Protein 4Q7E (pdb70)

CATH classification: 3.40.50.2300

Foldseek 3Di:
DQFEEEEEAQPVVVQVVLQCVSVVPRHHYDYHNALVSSVVVDDPPPGQEYEYEADGPHHGPVVSLLVCCVRPVPRAYEYEYQPQDPVVVVSCVVSPHLYYHHPPDDPVVVVVSVVVSSVVSDDDD/DAEEEEEAQPVVVQVVVCVVVVVVVYHYDYHNALVRSVVPDDPPPHQEYEYELDGPVHGCVVSLVVVCVRPVPREYEYEYQVQDDVVVVVCVVSPHLYYHYPPDDVVVVVVSVVVSSPDDDDDD

Sequence (249 aa):
MKPRRILLVEDDEGLGETLKERRLEQDKYRRVEEWAKTTISEAENLYRRPNAFDLVVLDLRRLPDGNGFDLAEMIVKKEKDLPFLFLTAQQAGAQQERLRGFELGAAEFIPKPFHLKEFLIRLLERVISSLTRRPHYKPRILLVEDDEGLGE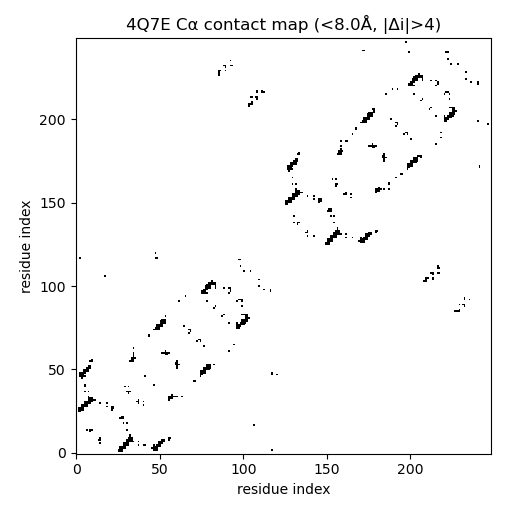TLKERRLEEQDKYRVEWAKKTIISEAENLYRPNNAFDLVVLDLRLPDGNGFDLAEEMMIVKKEKKDLPFLFLTAQAGAQERLRRGFEELGAAEFIPKPFHLKKEFLIRLERVISLTRPHY

B-factor: mean 21.17, std 9.52, range [6.18, 158.08]

Structure (mmCIF, N/CA/C/O backbone):
data_4Q7E
#
_entry.id   4Q7E
#
_cell.length_a   57.446
_cell.length_b   62.963
_cell.length_c   66.977
_cell.angle_alpha   90.000
_cell.angle_beta   90.000
_cell.angle_gamma   90.000
#
_symmetry.space_group_name_H-M   'P 21 21 21'
#
loop_
_entity.id
_entity.type
_entity.pdbx_description
1 polymer 'Response regulator of a two component regulatory system'
2 non-polymer GLYCEROL
3 non-polymer 'SULFATE ION'
4 water water
#
loop_
_atom_site.group_PDB
_atom_site.id
_atom_site.type_symbol
_atom_site.label_atom_id
_atom_site.label_alt_id
_atom_site.label_comp_id
_atom_site.label_asym_id
_atom_site.label_entity_id
_atom_site.label_seq_id
_atom_site.pdbx_PDB_ins_code
_atom_site.Cartn_x
_atom_site.Cartn_y
_atom_site.Cartn_z
_atom_site.occupancy
_atom_site.B_iso_or_equiv
_atom_site.auth_seq_id
_atom_site.auth_comp_id
_atom_site.auth_asym_id
_atom_site.auth_atom_id
_atom_site.pdbx_PDB_model_num
ATOM 1 N N . MET A 1 5 ? 11.577 -3.465 26.034 1.00 40.75 1 MET A N 1
ATOM 2 C CA . MET A 1 5 ? 10.452 -3.023 26.856 1.00 41.32 1 MET A CA 1
ATOM 3 C C . MET A 1 5 ? 9.707 -1.906 26.136 1.00 40.17 1 MET A C 1
ATOM 4 O O . MET A 1 5 ? 8.546 -2.079 25.739 1.00 41.83 1 MET A O 1
ATOM 6 N N . LYS A 1 6 ? 10.366 -0.758 25.967 1.00 36.77 2 LYS A N 1
ATOM 7 C CA . LYS A 1 6 ? 9.826 0.289 25.112 1.00 33.61 2 LYS A CA 1
ATOM 8 C C . LYS A 1 6 ? 9.966 -0.192 23.671 1.00 31.58 2 LYS A C 1
ATOM 9 O O . LYS A 1 6 ? 11.055 -0.630 23.261 1.00 31.75 2 LYS A O 1
ATOM 15 N N . PRO A 1 7 ? 8.868 -0.135 22.900 1.00 29.37 3 PRO A N 1
ATOM 16 C CA . PRO A 1 7 ? 8.891 -0.555 21.496 1.00 27.38 3 PRO A CA 1
ATOM 17 C C . PRO A 1 7 ? 9.923 0.269 20.754 1.00 25.13 3 PRO A C 1
ATOM 18 O O . PRO A 1 7 ? 10.065 1.457 21.051 1.00 25.14 3 PRO A O 1
ATOM 22 N N A ARG A 1 8 ? 10.653 -0.367 19.842 0.41 24.70 4 ARG A N 1
ATOM 23 N N B ARG A 1 8 ? 10.663 -0.363 19.839 0.59 24.30 4 ARG A N 1
ATOM 24 C CA A ARG A 1 8 ? 11.658 0.317 19.055 0.41 23.81 4 ARG A CA 1
ATOM 25 C CA B ARG A 1 8 ? 11.687 0.307 19.052 0.59 22.82 4 ARG A CA 1
ATOM 26 C C A ARG A 1 8 ? 11.102 0.556 17.669 0.41 21.38 4 ARG A C 1
ATOM 27 C C B ARG A 1 8 ? 11.118 0.551 17.669 0.59 20.71 4 ARG A C 1
ATOM 28 O O A ARG A 1 8 ? 10.608 -0.363 17.011 0.41 22.18 4 ARG A O 1
ATOM 29 O O B ARG A 1 8 ? 10.629 -0.370 17.010 0.59 21.72 4 ARG A O 1
ATOM 44 N N . ILE A 1 9 ? 11.185 1.805 17.235 1.00 18.87 5 ILE A N 1
ATOM 45 C CA . ILE A 1 9 ? 10.620 2.212 15.965 1.00 17.59 5 ILE A CA 1
ATOM 46 C C . ILE A 1 9 ? 11.749 2.622 15.066 1.00 17.49 5 ILE A C 1
ATOM 47 O O . ILE A 1 9 ? 12.661 3.366 15.487 1.00 19.48 5 ILE A O 1
ATOM 52 N N . LEU A 1 10 ? 11.704 2.131 13.836 1.00 15.60 6 LEU A N 1
ATOM 53 C CA . LEU A 1 10 ? 12.572 2.628 12.780 1.00 15.55 6 LEU A CA 1
ATOM 54 C C . LEU A 1 10 ? 11.775 3.654 11.999 1.00 14.67 6 LEU A C 1
ATOM 55 O O . LEU A 1 10 ? 10.763 3.343 11.383 1.00 15.12 6 LEU A O 1
ATOM 60 N N . LEU A 1 11 ? 12.264 4.885 12.027 1.00 14.01 7 LEU A N 1
ATOM 61 C CA . LEU A 1 11 ? 11.628 6.020 11.365 1.00 13.70 7 LEU A CA 1
ATOM 62 C C . LEU A 1 11 ? 12.464 6.361 10.159 1.00 13.14 7 LEU A C 1
ATOM 63 O O . LEU A 1 11 ? 13.666 6.530 10.264 1.00 14.83 7 LEU A O 1
ATOM 68 N N . VAL A 1 12 ? 11.867 6.418 8.990 1.00 13.13 8 VAL A N 1
ATOM 69 C CA . VAL A 1 12 ? 12.567 6.732 7.752 1.00 13.40 8 VAL A CA 1
ATOM 70 C C . VAL A 1 12 ? 11.943 7.981 7.157 1.00 13.51 8 VAL A C 1
ATOM 71 O O . VAL A 1 12 ? 10.818 7.936 6.616 1.00 14.84 8 VAL A O 1
ATOM 75 N N . GLU A 1 13 ? 12.664 9.100 7.255 1.00 13.52 9 GLU A N 1
ATOM 76 C CA . GLU A 1 13 ? 12.116 10.422 7.005 1.00 13.71 9 GLU A CA 1
ATOM 77 C C . GLU A 1 13 ? 13.275 11.384 6.743 1.00 15.00 9 GLU A C 1
ATOM 78 O O . GLU A 1 13 ? 14.147 11.561 7.590 1.00 16.13 9 GLU A O 1
ATOM 84 N N . ASP A 1 14 ? 13.288 12.031 5.591 1.00 14.95 10 ASP A N 1
ATOM 85 C CA . ASP A 1 14 ? 14.401 12.946 5.281 1.00 16.51 10 ASP A CA 1
ATOM 86 C C . ASP A 1 14 ? 14.168 14.397 5.692 1.00 15.19 10 ASP A C 1
ATOM 87 O O . ASP A 1 14 ? 15.094 15.209 5.713 1.00 17.92 10 ASP A O 1
ATOM 92 N N . ASP A 1 15 ? 12.933 14.745 6.025 1.00 14.75 11 ASP A N 1
ATOM 93 C CA . ASP A 1 15 ? 12.661 16.096 6.502 1.00 16.22 11 ASP A CA 1
ATOM 94 C C . ASP A 1 15 ? 13.157 16.160 7.928 1.00 16.85 11 ASP A C 1
ATOM 95 O O . ASP A 1 15 ? 12.571 15.562 8.825 1.00 17.05 11 ASP A O 1
ATOM 100 N N . GLU A 1 16 ? 14.252 16.873 8.150 1.00 17.28 12 GLU A N 1
ATOM 101 C CA . GLU A 1 16 ? 14.848 16.806 9.461 1.00 19.32 12 GLU A CA 1
ATOM 102 C C . GLU A 1 16 ? 14.116 17.616 10.486 1.00 18.87 12 GLU A C 1
ATOM 103 O O . GLU A 1 16 ? 14.189 17.292 11.656 1.00 20.15 12 GLU A O 1
ATOM 109 N N . GLY A 1 17 ? 13.397 18.655 10.057 1.00 17.90 13 GLY A N 1
ATOM 110 C CA . GLY A 1 17 ? 12.555 19.390 10.983 1.00 19.03 13 GLY A CA 1
ATOM 111 C C . GLY A 1 17 ? 11.454 18.485 11.544 1.00 18.79 13 GLY A C 1
ATOM 112 O O . GLY A 1 17 ? 11.229 18.396 12.750 1.00 20.17 13 GLY A O 1
ATOM 113 N N . LEU A 1 18 ? 10.768 17.796 10.649 1.00 17.74 14 LEU A N 1
ATOM 114 C CA . LEU A 1 18 ? 9.726 16.866 11.067 1.00 16.31 14 LEU A CA 1
ATOM 115 C C . LEU A 1 18 ? 10.288 15.666 11.807 1.00 17.21 14 LEU A C 1
ATOM 116 O O . LEU A 1 18 ? 9.751 15.281 12.827 1.00 18.96 14 LEU A O 1
ATOM 121 N N . GLY A 1 19 ? 11.388 15.094 11.312 1.00 15.62 15 GLY A N 1
ATOM 122 C CA . GLY A 1 19 ? 11.979 13.916 11.938 1.00 17.64 15 GLY A CA 1
ATOM 123 C C . GLY A 1 19 ? 12.446 14.172 13.359 1.00 18.43 15 GLY A C 1
ATOM 124 O O . GLY A 1 19 ? 12.225 13.365 14.259 1.00 18.62 15 GLY A O 1
ATOM 125 N N . GLU A 1 20 ? 13.050 15.333 13.591 1.00 17.92 16 GLU A N 1
ATOM 126 C CA . GLU A 1 20 ? 13.486 15.667 14.953 1.00 20.62 16 GLU A CA 1
ATOM 127 C C . GLU A 1 20 ? 12.287 15.743 15.870 1.00 20.60 16 GLU A C 1
ATOM 128 O O . GLU A 1 20 ? 12.323 15.254 16.996 1.00 21.78 16 GLU A O 1
ATOM 134 N N . THR A 1 21 ? 11.223 16.385 15.382 1.00 20.91 17 THR A N 1
ATOM 135 C CA . THR A 1 21 ? 10.021 16.567 16.181 1.00 22.17 17 THR A CA 1
ATOM 136 C C . THR A 1 21 ? 9.371 15.226 16.519 1.00 20.16 17 THR A C 1
ATOM 137 O O . THR A 1 21 ? 8.992 14.959 17.667 1.00 20.68 17 THR A O 1
ATOM 141 N N . LEU A 1 22 ? 9.273 14.368 15.515 1.00 18.22 18 LEU A N 1
ATOM 142 C CA . LEU A 1 22 ? 8.692 13.043 15.721 1.00 18.45 18 LEU A CA 1
ATOM 143 C C . LEU A 1 22 ? 9.539 12.223 16.696 1.00 18.09 18 LEU A C 1
ATOM 144 O O . LEU A 1 22 ? 9.010 11.592 17.626 1.00 17.93 18 LEU A O 1
ATOM 149 N N . LYS A 1 23 ? 10.850 12.191 16.467 1.00 18.19 19 LYS A N 1
ATOM 150 C CA . LYS A 1 23 ? 11.721 11.412 17.333 1.00 19.45 19 LYS A CA 1
ATOM 151 C C . LYS A 1 23 ? 11.614 11.904 18.772 1.00 20.02 19 LYS A C 1
ATOM 152 O O . LYS A 1 23 ? 11.473 11.105 19.703 1.00 20.47 19 LYS A O 1
ATOM 158 N N . GLU A 1 24 ? 11.685 13.225 18.951 1.00 20.27 20 GLU A N 1
ATOM 159 C CA . GLU A 1 24 ? 11.643 13.789 20.296 1.00 22.23 20 GLU A CA 1
ATOM 160 C C . GLU A 1 24 ? 10.348 13.419 21.014 1.00 21.19 20 GLU A C 1
ATOM 161 O O . GLU A 1 24 ? 10.376 12.980 22.165 1.00 23.46 20 GLU A O 1
ATOM 167 N N A ARG A 1 25 ? 9.217 13.539 20.323 0.51 20.70 21 ARG A N 1
ATOM 168 N N B ARG A 1 25 ? 9.222 13.543 20.312 0.49 20.54 21 ARG A N 1
ATOM 169 C CA A ARG A 1 25 ? 7.933 13.311 20.963 0.51 20.61 21 ARG A CA 1
ATOM 170 C CA B ARG A 1 25 ? 7.915 13.315 20.909 0.49 20.32 21 ARG A CA 1
ATOM 171 C C A ARG A 1 25 ? 7.693 11.836 21.261 0.51 20.33 21 ARG A C 1
ATOM 172 C C B ARG A 1 25 ? 7.692 11.850 21.248 0.49 20.19 21 ARG A C 1
ATOM 173 O O A ARG A 1 25 ? 7.153 11.488 22.310 0.51 22.37 21 ARG A O 1
ATOM 174 O O B ARG A 1 25 ? 7.160 11.523 22.307 0.49 22.28 21 ARG A O 1
ATOM 189 N N . LEU A 1 26 ? 8.096 10.973 20.334 1.00 19.59 22 LEU A N 1
ATOM 190 C CA . LEU A 1 26 ? 7.996 9.537 20.535 1.00 18.45 22 LEU A CA 1
ATOM 191 C C . LEU A 1 26 ? 8.871 9.057 21.698 1.00 20.67 22 LEU A C 1
ATOM 192 O O . LEU A 1 26 ? 8.464 8.188 22.450 1.00 21.02 22 LEU A O 1
ATOM 197 N N . GLU A 1 27 ? 10.043 9.655 21.859 1.00 21.06 23 GLU A N 1
ATOM 198 C CA . GLU A 1 27 ? 10.982 9.197 22.885 1.00 23.84 23 GLU A CA 1
ATOM 199 C C . GLU A 1 27 ? 10.673 9.823 24.237 1.00 26.78 23 GLU A C 1
ATOM 200 O O . GLU A 1 27 ? 11.259 9.459 25.249 1.00 29.04 23 GLU A O 1
ATOM 206 N N . GLN A 1 28 ? 9.705 10.731 24.249 1.00 29.03 24 GLN A N 1
ATOM 207 C CA . GLN A 1 28 ? 9.291 11.427 25.462 1.00 34.01 24 GLN A CA 1
ATOM 208 C C . GLN A 1 28 ? 8.993 10.473 26.614 1.00 36.88 24 GLN A C 1
ATOM 209 O O . GLN A 1 28 ? 9.469 10.685 27.731 1.00 37.21 24 GLN A O 1
ATOM 215 N N . ASP A 1 29 ? 8.209 9.430 26.355 1.00 38.57 25 ASP A N 1
ATOM 216 C CA . ASP A 1 29 ? 7.917 8.448 27.403 1.00 38.83 25 ASP A CA 1
ATOM 217 C C . ASP A 1 29 ? 7.856 6.982 26.949 1.00 37.15 25 ASP A C 1
ATOM 218 O O . ASP A 1 29 ? 8.299 6.093 27.671 1.00 37.45 25 ASP A O 1
ATOM 220 N N . LYS A 1 30 ? 7.292 6.712 25.778 1.00 34.90 26 LYS A N 1
ATOM 221 C CA . LYS A 1 30 ? 6.916 5.325 25.479 1.00 31.62 26 LYS A CA 1
ATOM 222 C C . LYS A 1 30 ? 7.880 4.543 24.585 1.00 28.30 26 LYS A C 1
ATOM 223 O O . LYS A 1 30 ? 7.981 3.325 24.707 1.00 29.28 26 LYS A O 1
ATOM 225 N N . TYR A 1 31 ? 8.581 5.228 23.690 1.00 24.56 27 TYR A N 1
ATOM 226 C CA . TYR A 1 31 ? 9.263 4.534 22.605 1.00 21.87 27 TYR A CA 1
ATOM 227 C C . TYR A 1 31 ? 10.753 4.847 22.491 1.00 22.41 27 TYR A C 1
ATOM 228 O O . TYR A 1 31 ? 11.233 5.864 23.016 1.00 24.02 27 TYR A O 1
ATOM 237 N N A ARG A 1 32 ? 11.485 3.976 21.802 0.48 22.91 28 ARG A N 1
ATOM 238 N N B ARG A 1 32 ? 11.476 3.961 21.806 0.52 23.15 28 ARG A N 1
ATOM 239 C CA A ARG A 1 32 ? 12.843 4.298 21.377 0.48 24.26 28 ARG A CA 1
ATOM 240 C CA B ARG A 1 32 ? 12.843 4.227 21.369 0.52 24.80 28 ARG A CA 1
ATOM 241 C C A ARG A 1 32 ? 12.876 4.334 19.862 0.48 22.96 28 ARG A C 1
ATOM 242 C C B ARG A 1 32 ? 12.807 4.374 19.855 0.52 22.97 28 ARG A C 1
ATOM 243 O O A ARG A 1 32 ? 12.292 3.475 19.211 0.48 24.39 28 ARG A O 1
ATOM 244 O O B ARG A 1 32 ? 12.085 3.636 19.189 0.52 23.48 28 ARG A O 1
ATOM 259 N N . VAL A 1 33 ? 13.546 5.337 19.307 1.00 22.20 29 VAL A N 1
ATOM 260 C CA . VAL A 1 33 ? 13.495 5.591 17.866 1.00 19.16 29 VAL A CA 1
ATOM 261 C C . VAL A 1 33 ? 14.885 5.581 17.232 1.00 19.12 29 VAL A C 1
ATOM 262 O O . VAL A 1 33 ? 15.812 6.240 17.738 1.00 22.50 29 VAL A O 1
ATOM 266 N N A GLU A 1 34 ? 15.037 4.806 16.159 0.37 18.93 30 GLU A N 1
ATOM 267 N N B GLU A 1 34 ? 15.037 4.807 16.156 0.63 18.56 30 GLU A N 1
ATOM 268 C CA A GLU A 1 34 ? 16.203 4.910 15.284 0.37 18.93 30 GLU A CA 1
ATOM 269 C CA B GLU A 1 34 ? 16.204 4.912 15.274 0.63 18.50 30 GLU A CA 1
ATOM 270 C C A GLU A 1 34 ? 15.734 5.580 13.998 0.37 18.69 30 GLU A C 1
ATOM 271 C C B GLU A 1 34 ? 15.750 5.567 13.973 0.63 18.49 30 GLU A C 1
ATOM 272 O O A GLU A 1 34 ? 14.831 5.082 13.307 0.37 19.16 30 GLU A O 1
ATOM 273 O O B GLU A 1 34 ? 14.856 5.063 13.265 0.63 18.95 30 GLU A O 1
ATOM 284 N N . TRP A 1 35 ? 16.320 6.733 13.705 1.00 17.64 31 TRP A N 1
ATOM 285 C CA . TRP A 1 35 ? 15.824 7.599 12.675 1.00 16.91 31 TRP A CA 1
ATOM 286 C C . TRP A 1 35 ? 16.788 7.689 11.516 1.00 17.63 31 TRP A C 1
ATOM 287 O O . TRP A 1 35 ? 17.911 8.206 11.641 1.00 21.03 31 TRP A O 1
ATOM 298 N N . ALA A 1 36 ? 16.373 7.115 10.401 1.00 16.81 32 ALA A N 1
ATOM 299 C CA . ALA A 1 36 ? 17.141 7.141 9.158 1.00 17.01 32 ALA A CA 1
ATOM 300 C C . ALA A 1 36 ? 16.632 8.250 8.272 1.00 17.08 32 ALA A C 1
ATOM 301 O O . ALA A 1 36 ? 15.406 8.490 8.169 1.00 17.14 32 ALA A O 1
ATOM 303 N N . LYS A 1 37 ? 17.555 8.924 7.601 1.00 17.38 33 LYS A N 1
ATOM 304 C CA . LYS A 1 37 ? 17.217 10.072 6.777 1.00 18.05 33 LYS A CA 1
ATOM 305 C C . LYS A 1 37 ? 17.349 9.727 5.311 1.00 19.59 33 LYS A C 1
ATOM 306 O O . LYS A 1 37 ? 17.123 10.561 4.438 1.00 20.47 33 LYS A O 1
ATOM 312 N N A THR A 1 38 ? 17.786 8.503 5.043 0.78 20.15 34 THR A N 1
ATOM 313 N N B THR A 1 38 ? 17.686 8.478 5.044 0.22 20.86 34 THR A N 1
ATOM 314 C CA A THR A 1 38 ? 17.948 8.009 3.697 0.78 19.87 34 THR A CA 1
ATOM 315 C CA B THR A 1 38 ? 17.906 8.035 3.689 0.22 21.69 34 THR A CA 1
ATOM 316 C C A THR A 1 38 ? 17.576 6.537 3.703 0.78 20.70 34 THR A C 1
ATOM 317 C C B THR A 1 38 ? 17.704 6.525 3.672 0.22 22.01 34 THR A C 1
ATOM 318 O O A THR A 1 38 ? 17.579 5.894 4.765 0.78 21.41 34 THR A O 1
ATOM 319 O O B THR A 1 38 ? 17.870 5.859 4.699 0.22 21.85 34 THR A O 1
ATOM 326 N N . ILE A 1 39 ? 17.313 5.993 2.521 1.00 22.69 35 ILE A N 1
ATOM 327 C CA . ILE A 1 39 ? 17.129 4.549 2.362 1.00 24.24 35 ILE A CA 1
ATOM 328 C C . ILE A 1 39 ? 18.385 3.754 2.735 1.00 26.94 35 ILE A C 1
ATOM 329 O O . ILE A 1 39 ? 18.313 2.732 3.413 1.00 27.50 35 ILE A O 1
ATOM 334 N N . SER A 1 40 ? 19.539 4.232 2.321 1.00 28.39 36 SER A N 1
ATOM 335 C CA . SER A 1 40 ? 20.728 3.502 2.678 1.00 29.50 36 SER A CA 1
ATOM 336 C C . SER A 1 40 ? 20.970 3.508 4.208 1.00 27.29 36 SER A C 1
ATOM 337 O O . SER A 1 40 ? 21.370 2.496 4.797 1.00 27.78 36 SER A O 1
ATOM 340 N N . GLU A 1 41 ? 20.658 4.611 4.876 1.00 25.03 37 GLU A N 1
ATOM 341 C CA . GLU A 1 41 ? 20.757 4.639 6.323 1.00 23.92 37 GLU A CA 1
ATOM 342 C C . GLU A 1 41 ? 19.722 3.677 6.946 1.00 22.26 37 GLU A C 1
ATOM 343 O O . GLU A 1 41 ? 20.049 2.979 7.909 1.00 24.67 37 GLU A O 1
ATOM 349 N N . ALA A 1 42 ? 18.496 3.670 6.417 1.00 22.59 38 ALA A N 1
ATOM 350 C CA . ALA A 1 42 ? 17.507 2.703 6.867 1.00 21.80 38 ALA A CA 1
ATOM 351 C C . ALA A 1 42 ? 17.941 1.270 6.720 1.00 22.26 38 ALA A C 1
ATOM 352 O O . ALA A 1 42 ? 17.715 0.439 7.609 1.00 22.48 38 ALA A O 1
ATOM 354 N N . GLU A 1 43 ? 18.602 0.975 5.613 1.00 23.48 39 GLU A N 1
ATOM 355 C CA . GLU A 1 43 ? 19.085 -0.377 5.397 1.00 25.34 39 GLU A CA 1
ATOM 356 C C . GLU A 1 43 ? 20.183 -0.739 6.379 1.00 26.06 39 GLU A C 1
ATOM 357 O O . GLU A 1 43 ? 20.224 -1.864 6.863 1.00 25.64 39 GLU A O 1
ATOM 363 N N . ASN A 1 44 ? 21.048 0.221 6.690 1.00 24.65 40 ASN A N 1
ATOM 364 C CA . ASN A 1 44 ? 22.073 0.009 7.703 1.00 23.95 40 ASN A CA 1
ATOM 365 C C . ASN A 1 44 ? 21.489 -0.245 9.082 1.00 22.89 40 ASN A C 1
ATOM 366 O O . ASN A 1 44 ? 21.940 -1.147 9.807 1.00 24.64 40 ASN A O 1
ATOM 371 N N . LEU A 1 45 ? 20.494 0.562 9.451 1.00 22.96 41 LEU A N 1
ATOM 372 C CA . LEU A 1 45 ? 19.877 0.416 10.756 1.00 24.06 41 LEU A CA 1
ATOM 373 C C . LEU A 1 45 ? 19.061 -0.852 10.837 1.00 24.26 41 LEU A C 1
ATOM 374 O O . LEU A 1 45 ? 19.021 -1.489 11.891 1.00 25.36 41 LEU A O 1
ATOM 379 N N . TYR A 1 46 ? 18.421 -1.223 9.731 1.00 25.24 42 TYR A N 1
ATOM 380 C CA . TYR A 1 46 ? 17.495 -2.353 9.744 1.00 24.00 42 TYR A CA 1
ATOM 381 C C . TYR A 1 46 ? 18.197 -3.704 9.870 1.00 25.62 42 TYR A C 1
ATOM 382 O O . TYR A 1 46 ? 19.176 -3.982 9.187 1.00 25.80 42 TYR A O 1
ATOM 391 N N A ARG A 1 47 ? 17.694 -4.528 10.784 0.54 26.18 43 ARG A N 1
ATOM 392 N N B ARG A 1 47 ? 17.654 -4.551 10.731 0.46 26.57 43 ARG A N 1
ATOM 393 C CA A ARG A 1 47 ? 18.068 -5.935 10.883 0.54 26.60 43 ARG A CA 1
ATOM 394 C CA B ARG A 1 47 ? 18.014 -5.955 10.761 0.46 27.52 43 ARG A CA 1
ATOM 395 C C A ARG A 1 47 ? 16.889 -6.661 11.521 0.54 24.76 43 ARG A C 1
ATOM 396 C C B ARG A 1 47 ? 16.873 -6.656 11.466 0.46 25.49 43 ARG A C 1
ATOM 397 O O A ARG A 1 47 ? 16.123 -6.042 12.259 0.54 23.80 43 ARG A O 1
ATOM 398 O O B ARG A 1 47 ? 16.132 -6.025 12.219 0.46 24.91 43 ARG A O 1
ATOM 413 N N . PRO A 1 48 ? 16.711 -7.957 11.211 1.00 24.89 44 PRO A N 1
ATOM 414 C CA . PRO A 1 48 ? 15.585 -8.672 11.824 1.00 24.52 44 PRO A CA 1
ATOM 415 C C . PRO A 1 48 ? 15.705 -8.749 13.332 1.00 24.06 44 PRO A C 1
ATOM 416 O O . PRO A 1 48 ? 16.802 -8.677 13.894 1.00 24.99 44 PRO A O 1
ATOM 420 N N . ASN A 1 49 ? 14.550 -8.866 13.977 1.00 23.20 45 ASN A N 1
ATOM 421 C CA . ASN A 1 49 ? 14.474 -8.991 15.419 1.00 23.45 45 ASN A CA 1
ATOM 422 C C . ASN A 1 49 ? 15.065 -7.798 16.155 1.00 25.22 45 ASN A C 1
ATOM 423 O O . ASN A 1 49 ? 15.557 -7.940 17.258 1.00 27.38 45 ASN A O 1
ATOM 428 N N . ALA A 1 50 ? 14.974 -6.607 15.560 1.00 23.78 46 ALA A N 1
ATOM 429 C CA . ALA A 1 50 ? 15.474 -5.406 16.220 1.00 23.70 46 ALA A CA 1
ATOM 430 C C . ALA A 1 50 ? 14.419 -4.320 16.385 1.00 24.22 46 ALA A C 1
ATOM 431 O O . ALA A 1 50 ? 14.583 -3.428 17.224 1.00 26.42 46 ALA A O 1
ATOM 433 N N . PHE A 1 51 ? 13.359 -4.392 15.589 1.00 20.89 47 PHE A N 1
ATOM 434 C CA . PHE A 1 51 ? 12.328 -3.354 15.610 1.00 20.93 47 PHE A CA 1
ATOM 435 C C . PHE A 1 51 ? 10.923 -3.899 15.829 1.00 21.15 47 PHE A C 1
ATOM 436 O O . PHE A 1 51 ? 10.599 -5.033 15.485 1.00 21.49 47 PHE A O 1
ATOM 444 N N . ASP A 1 52 ? 10.078 -3.059 16.410 1.00 20.39 48 ASP A N 1
ATOM 445 C CA . ASP A 1 52 ? 8.699 -3.403 16.632 1.00 20.27 48 ASP A CA 1
ATOM 446 C C . ASP A 1 52 ? 7.766 -2.775 15.602 1.00 17.37 48 ASP A C 1
ATOM 447 O O . ASP A 1 52 ? 6.662 -3.247 15.406 1.00 17.26 48 ASP A O 1
ATOM 452 N N . LEU A 1 53 ? 8.220 -1.715 14.942 1.00 16.07 49 LEU A N 1
ATOM 453 C CA . LEU A 1 53 ? 7.426 -1.014 13.947 1.00 15.64 49 LEU A CA 1
ATOM 454 C C . LEU A 1 53 ? 8.351 -0.194 13.061 1.00 13.08 49 LEU A C 1
ATOM 455 O O . LEU A 1 53 ? 9.339 0.339 13.550 1.00 14.71 49 LEU A O 1
ATOM 460 N N . VAL A 1 54 ? 8.043 -0.125 11.770 1.00 12.56 50 VAL A N 1
ATOM 461 C CA . VAL A 1 54 ? 8.704 0.815 10.871 1.00 13.28 50 VAL A CA 1
ATOM 462 C C . VAL A 1 54 ? 7.692 1.899 10.444 1.00 11.69 50 VAL A C 1
ATOM 463 O O . VAL A 1 54 ? 6.558 1.612 10.055 1.00 12.45 50 VAL A O 1
ATOM 467 N N . VAL A 1 55 ? 8.114 3.169 10.474 1.00 12.02 51 VAL A N 1
ATOM 468 C CA . VAL A 1 55 ? 7.302 4.298 10.008 1.00 11.85 51 VAL A CA 1
ATOM 469 C C . VAL A 1 55 ? 8.080 4.898 8.863 1.00 11.67 51 VAL A C 1
ATOM 470 O O . VAL A 1 55 ? 9.230 5.302 9.032 1.00 11.92 51 VAL A O 1
ATOM 474 N N . LEU A 1 56 ? 7.504 4.958 7.686 1.00 13.17 52 LEU A N 1
ATOM 475 C CA . LEU A 1 56 ? 8.237 5.548 6.579 1.00 14.81 52 LEU A CA 1
ATOM 476 C C . LEU A 1 56 ? 7.431 6.377 5.626 1.00 10.88 52 LEU A C 1
ATOM 477 O O . LEU A 1 56 ? 6.228 6.125 5.380 1.00 10.63 52 LEU A O 1
ATOM 482 N N . ASP A 1 57 ? 8.115 7.366 5.074 1.00 11.78 53 ASP A N 1
ATOM 483 C CA . ASP A 1 57 ? 7.579 8.128 3.974 1.00 13.40 53 ASP A CA 1
ATOM 484 C C . ASP A 1 57 ? 7.862 7.365 2.684 1.00 13.22 53 ASP A C 1
ATOM 485 O O . ASP A 1 57 ? 8.621 6.383 2.669 1.00 14.90 53 ASP A O 1
ATOM 490 N N . LEU A 1 58 ? 7.237 7.813 1.603 1.00 16.45 54 LEU A N 1
ATOM 491 C CA . LEU A 1 58 ? 7.445 7.220 0.290 1.00 17.53 54 LEU A CA 1
ATOM 492 C C . LEU A 1 58 ? 8.680 7.792 -0.430 1.00 21.70 54 LEU A C 1
ATOM 493 O O . LEU A 1 58 ? 9.557 7.038 -0.781 1.00 24.39 54 LEU A O 1
ATOM 498 N N . ARG A 1 59 ? 8.815 9.097 -0.652 1.00 21.16 55 ARG A N 1
ATOM 499 C CA A ARG A 1 59 ? 10.018 9.586 -1.339 0.61 21.71 55 ARG A CA 1
ATOM 500 C CA B ARG A 1 59 ? 10.042 9.492 -1.331 0.39 22.71 55 ARG A CA 1
ATOM 501 C C . ARG A 1 59 ? 11.126 9.942 -0.369 1.00 20.57 55 ARG A C 1
ATOM 502 O O . ARG A 1 59 ? 10.922 10.785 0.512 1.00 23.14 55 ARG A O 1
ATOM 517 N N . LEU A 1 60 ? 12.272 9.315 -0.555 1.00 20.79 56 LEU A N 1
ATOM 518 C CA . LEU A 1 60 ? 13.491 9.623 0.134 1.00 20.92 56 LEU A CA 1
ATOM 519 C C . LEU A 1 60 ? 14.450 10.058 -0.958 1.00 22.10 56 LEU A C 1
ATOM 520 O O . LEU A 1 60 ? 14.157 9.892 -2.133 1.00 22.58 56 LEU A O 1
ATOM 525 N N . PRO A 1 61 ? 15.608 10.606 -0.584 1.00 23.74 57 PRO A N 1
ATOM 526 C CA . PRO A 1 61 ? 16.410 11.140 -1.686 1.00 22.49 57 PRO A CA 1
ATOM 527 C C . PRO A 1 61 ? 17.081 10.061 -2.536 1.00 22.90 57 PRO A C 1
ATOM 528 O O . PRO A 1 61 ? 17.530 10.370 -3.640 1.00 23.08 57 PRO A O 1
ATOM 532 N N . ASP A 1 62 ? 17.166 8.835 -2.021 1.00 22.55 58 ASP A N 1
ATOM 533 C CA . ASP A 1 62 ? 17.918 7.779 -2.696 1.00 24.86 58 ASP A CA 1
ATOM 534 C C . ASP A 1 62 ? 17.075 6.548 -2.996 1.00 27.36 58 ASP A C 1
ATOM 535 O O . ASP A 1 62 ? 17.605 5.455 -3.162 1.00 30.81 58 ASP A O 1
ATOM 540 N N . GLY A 1 63 ? 15.763 6.715 -3.065 1.00 26.59 59 GLY A N 1
ATOM 541 C CA . GLY A 1 63 ? 14.886 5.587 -3.349 1.00 26.69 59 GLY A CA 1
ATOM 542 C C . GLY A 1 63 ? 13.477 5.790 -2.815 1.00 26.83 59 GLY A C 1
ATOM 543 O O . GLY A 1 63 ? 13.136 6.863 -2.336 1.00 24.38 59 GLY A O 1
ATOM 544 N N . ASN A 1 64 ? 12.663 4.740 -2.880 1.00 26.23 60 ASN A N 1
ATOM 545 C CA . ASN A 1 64 ? 11.255 4.816 -2.501 1.00 26.26 60 ASN A CA 1
ATOM 546 C C . ASN A 1 64 ? 10.911 3.935 -1.313 1.00 22.71 60 ASN A C 1
ATOM 547 O O . ASN A 1 64 ? 11.334 2.784 -1.224 1.00 22.70 60 ASN A O 1
ATOM 552 N N . GLY A 1 65 ? 10.090 4.470 -0.421 1.00 22.33 61 GLY A N 1
ATOM 553 C CA . GLY A 1 65 ? 9.630 3.745 0.751 1.00 21.49 61 GLY A CA 1
ATOM 554 C C . GLY A 1 65 ? 8.870 2.461 0.463 1.00 20.68 61 GLY A C 1
ATOM 555 O O . GLY A 1 65 ? 8.929 1.530 1.268 1.00 20.73 61 GLY A O 1
ATOM 556 N N . PHE A 1 66 ? 8.134 2.400 -0.646 1.00 21.24 62 PHE A N 1
ATOM 557 C CA . PHE A 1 66 ? 7.486 1.132 -1.003 1.00 20.80 62 PHE A CA 1
ATOM 558 C C . PHE A 1 66 ? 8.529 0.029 -1.214 1.00 21.23 62 PHE A C 1
ATOM 559 O O . PHE A 1 66 ? 8.301 -1.114 -0.824 1.00 21.13 62 PHE A O 1
ATOM 567 N N . ASP A 1 67 ? 9.650 0.347 -1.859 1.00 20.95 63 ASP A N 1
ATOM 568 C CA . ASP A 1 67 ? 10.699 -0.664 -2.116 1.00 23.25 63 ASP A CA 1
ATOM 569 C C . ASP A 1 67 ? 11.353 -1.102 -0.825 1.00 22.15 63 ASP A C 1
ATOM 570 O O . ASP A 1 67 ? 11.589 -2.287 -0.607 1.00 23.36 63 ASP A O 1
ATOM 575 N N . LEU A 1 68 ? 11.582 -0.141 0.062 1.00 21.59 64 LEU A N 1
ATOM 576 C CA . LEU A 1 68 ? 12.105 -0.444 1.376 1.00 23.23 64 LEU A CA 1
ATOM 577 C C . LEU A 1 68 ? 11.132 -1.339 2.131 1.00 22.54 64 LEU A C 1
ATOM 578 O O . LEU A 1 68 ? 11.533 -2.365 2.663 1.00 23.49 64 LEU A O 1
ATOM 583 N N . ALA A 1 69 ? 9.853 -0.966 2.158 1.00 21.29 65 ALA A N 1
ATOM 584 C CA . ALA A 1 69 ? 8.836 -1.833 2.749 1.00 21.04 65 ALA A CA 1
ATOM 585 C C . ALA A 1 69 ? 8.806 -3.249 2.144 1.00 23.07 65 ALA A C 1
ATOM 586 O O . ALA A 1 69 ? 8.693 -4.243 2.885 1.00 24.47 65 ALA A O 1
ATOM 588 N N . GLU A 1 70 ? 8.903 -3.344 0.817 1.00 23.29 66 GLU A N 1
ATOM 589 C CA . GLU A 1 70 ? 8.885 -4.655 0.160 1.00 24.58 66 GLU A CA 1
ATOM 590 C C . GLU A 1 70 ? 10.087 -5.489 0.596 1.00 25.93 66 GLU A C 1
ATOM 591 O O . GLU A 1 70 ? 9.970 -6.699 0.843 1.00 26.19 66 GLU A O 1
ATOM 597 N N . MET A 1 71 ? 11.239 -4.836 0.701 1.00 26.44 67 MET A N 1
ATOM 598 C CA . MET A 1 71 ? 12.453 -5.504 1.151 1.00 29.47 67 MET A CA 1
ATOM 599 C C . MET A 1 71 ? 12.242 -6.055 2.560 1.00 29.64 67 MET A C 1
ATOM 600 O O . MET A 1 71 ? 12.532 -7.223 2.838 1.00 30.73 67 MET A O 1
ATOM 605 N N . ILE A 1 72 ? 11.721 -5.200 3.442 1.00 29.21 68 ILE A N 1
ATOM 606 C CA . ILE A 1 72 ? 11.523 -5.543 4.842 1.00 29.43 68 ILE A CA 1
ATOM 607 C C . ILE A 1 72 ? 10.549 -6.707 5.006 1.00 31.21 68 ILE A C 1
ATOM 608 O O . ILE A 1 72 ? 10.809 -7.643 5.782 1.00 33.49 68 ILE A O 1
ATOM 613 N N . VAL A 1 73 ? 9.455 -6.667 4.254 1.00 31.89 69 VAL A N 1
ATOM 614 C CA . VAL A 1 73 ? 8.462 -7.741 4.263 1.00 33.64 69 VAL A CA 1
ATOM 615 C C . VAL A 1 73 ? 9.123 -9.071 3.875 1.00 35.79 69 VAL A C 1
ATOM 616 O O . VAL A 1 73 ? 8.792 -10.123 4.417 1.00 37.79 69 VAL A O 1
ATOM 620 N N . LYS A 1 74 ? 10.073 -9.017 2.948 1.00 37.05 70 LYS A N 1
ATOM 621 C CA . LYS A 1 74 ? 10.761 -10.228 2.498 1.00 37.63 70 LYS A CA 1
ATOM 622 C C . LYS A 1 74 ? 11.647 -10.823 3.593 1.00 36.76 70 LYS A C 1
ATOM 623 O O . LYS A 1 74 ? 11.701 -12.046 3.760 1.00 37.49 70 LYS A O 1
ATOM 629 N N . LYS A 1 75 ? 12.337 -9.964 4.332 1.00 36.70 71 LYS A N 1
ATOM 630 C CA . LYS A 1 75 ? 13.220 -10.393 5.414 1.00 36.79 71 LYS A CA 1
ATOM 631 C C . LYS A 1 75 ? 12.500 -10.777 6.705 1.00 35.94 71 LYS A C 1
ATOM 632 O O . LYS A 1 75 ? 12.977 -11.639 7.446 1.00 37.92 71 LYS A O 1
ATOM 638 N N . GLU A 1 76 ? 11.356 -10.150 6.962 1.00 32.67 72 GLU A N 1
ATOM 639 C CA . GLU A 1 76 ? 10.678 -10.266 8.247 1.00 30.71 72 GLU A CA 1
ATOM 640 C C . GLU A 1 76 ? 9.198 -9.989 7.994 1.00 30.60 72 GLU A C 1
ATOM 641 O O . GLU A 1 76 ? 8.720 -8.846 8.086 1.00 28.78 72 GLU A O 1
ATOM 647 N N . LYS A 1 77 ? 8.494 -11.065 7.651 1.00 33.40 73 LYS A N 1
ATOM 648 C CA . LYS A 1 77 ? 7.147 -11.039 7.102 1.00 35.24 73 LYS A CA 1
ATOM 649 C C . LYS A 1 77 ? 6.143 -10.324 7.994 1.00 33.88 73 LYS A C 1
ATOM 650 O O . LYS A 1 77 ? 5.158 -9.740 7.525 1.00 33.92 73 LYS A O 1
ATOM 656 N N . ASP A 1 78 ? 6.414 -10.352 9.286 1.00 31.89 74 ASP A N 1
ATOM 657 C CA . ASP A 1 78 ? 5.425 -9.944 10.263 1.00 30.16 74 ASP A CA 1
ATOM 658 C C . ASP A 1 78 ? 5.798 -8.667 11.006 1.00 30.32 74 ASP A C 1
ATOM 659 O O . ASP A 1 78 ? 5.152 -8.290 11.993 1.00 30.58 74 ASP A O 1
ATOM 664 N N . LEU A 1 79 ? 6.834 -7.994 10.514 1.00 28.09 75 LEU A N 1
ATOM 665 C CA . LEU A 1 79 ? 7.205 -6.684 11.054 1.00 23.80 75 LEU A CA 1
ATOM 666 C C . LEU A 1 79 ? 6.236 -5.616 10.545 1.00 22.07 75 LEU A C 1
ATOM 667 O O . LEU A 1 79 ? 6.119 -5.372 9.349 1.00 22.31 75 LEU A O 1
ATOM 672 N N . PRO A 1 80 ? 5.497 -5.007 11.467 1.00 19.78 76 PRO A N 1
ATOM 673 C CA . PRO A 1 80 ? 4.521 -3.988 11.051 1.00 17.48 76 PRO A CA 1
ATOM 674 C C . PRO A 1 80 ? 5.233 -2.775 10.458 1.00 16.66 76 PRO A C 1
ATOM 675 O O . PRO A 1 80 ? 6.254 -2.348 10.975 1.00 16.61 76 PRO A O 1
ATOM 679 N N . PHE A 1 81 ? 4.657 -2.199 9.414 1.00 15.16 77 PHE A N 1
ATOM 680 C CA . PHE A 1 81 ? 5.156 -0.955 8.857 1.00 14.80 77 PHE A CA 1
ATOM 681 C C . PHE A 1 81 ? 3.949 -0.080 8.528 1.00 12.88 77 PHE A C 1
ATOM 682 O O . PHE A 1 81 ? 2.876 -0.582 8.172 1.00 14.80 77 PHE A O 1
ATOM 690 N N . LEU A 1 82 ? 4.098 1.221 8.732 1.00 12.03 78 LEU A N 1
ATOM 691 C CA . LEU A 1 82 ? 3.086 2.147 8.273 1.00 12.91 78 LEU A CA 1
ATOM 692 C C . LEU A 1 82 ? 3.670 3.266 7.459 1.00 11.43 78 LEU A C 1
ATOM 693 O O . LEU A 1 82 ? 4.862 3.635 7.642 1.00 12.92 78 LEU A O 1
ATOM 698 N N . PHE A 1 83 ? 2.860 3.787 6.541 1.00 10.35 79 PHE A N 1
ATOM 699 C CA . PHE A 1 83 ? 3.275 4.927 5.708 1.00 9.25 79 PHE A CA 1
ATOM 700 C C . PHE A 1 83 ? 2.813 6.241 6.293 1.00 9.59 79 PHE A C 1
ATOM 701 O O . PHE A 1 83 ? 1.671 6.357 6.773 1.00 10.52 79 PHE A O 1
ATOM 709 N N . LEU A 1 84 ? 3.701 7.220 6.246 1.00 8.57 80 LEU A N 1
ATOM 710 C CA . LEU A 1 84 ? 3.412 8.596 6.699 1.00 9.36 80 LEU A CA 1
ATOM 711 C C . LEU A 1 84 ? 3.895 9.486 5.592 1.00 9.74 80 LEU A C 1
ATOM 712 O O . LEU A 1 84 ? 5.118 9.638 5.416 1.00 11.07 80 LEU A O 1
ATOM 717 N N . THR A 1 85 ? 2.993 10.030 4.788 1.00 9.21 81 THR A N 1
ATOM 718 C CA . THR A 1 85 ? 3.395 10.600 3.504 1.00 9.26 81 THR A CA 1
ATOM 719 C C . THR A 1 85 ? 2.353 11.566 2.940 1.00 9.94 81 THR A C 1
ATOM 720 O O . THR A 1 85 ? 1.134 11.403 3.158 1.00 10.30 81 THR A O 1
ATOM 724 N N . ALA A 1 86 ? 2.833 12.563 2.213 1.00 10.02 82 ALA A N 1
ATOM 725 C CA . ALA A 1 86 ? 1.972 13.477 1.500 1.00 9.87 82 ALA A CA 1
ATOM 726 C C . ALA A 1 86 ? 1.369 12.821 0.277 1.00 10.69 82 ALA A C 1
ATOM 727 O O . ALA A 1 86 ? 0.380 13.313 -0.260 1.00 12.43 82 ALA A O 1
ATOM 729 N N A GLN A 1 87 ? 1.939 11.703 -0.167 0.56 9.33 83 GLN A N 1
ATOM 730 N N B GLN A 1 87 ? 1.964 11.709 -0.153 0.44 11.08 83 GLN A N 1
ATOM 731 C CA A GLN A 1 87 ? 1.424 11.022 -1.358 0.56 11.62 83 GLN A CA 1
ATOM 732 C CA B GLN A 1 87 ? 1.491 10.958 -1.315 0.44 14.23 83 GLN A CA 1
ATOM 733 C C A GLN A 1 87 ? 0.419 9.967 -0.968 0.56 11.76 83 GLN A C 1
ATOM 734 C C B GLN A 1 87 ? 0.448 9.956 -0.868 0.44 13.17 83 GLN A C 1
ATOM 735 O O A GLN A 1 87 ? 0.711 8.766 -0.939 0.56 14.05 83 GLN A O 1
ATOM 736 O O B GLN A 1 87 ? 0.745 8.767 -0.703 0.44 14.38 83 GLN A O 1
ATOM 747 N N . ALA A 1 88 ? -0.766 10.441 -0.632 1.00 11.41 84 ALA A N 1
ATOM 748 C CA . ALA A 1 88 ? -1.735 9.642 0.091 1.00 13.06 84 ALA A CA 1
ATOM 749 C C . ALA A 1 88 ? -3.032 9.514 -0.679 1.00 12.45 84 ALA A C 1
ATOM 750 O O . ALA A 1 88 ? -4.100 9.377 -0.082 1.00 13.70 84 ALA A O 1
ATOM 752 N N . GLY A 1 89 ? -2.933 9.532 -2.006 1.00 13.39 85 GLY A N 1
ATOM 753 C CA . GLY A 1 89 ? -4.104 9.327 -2.848 1.00 12.92 85 GLY A CA 1
ATOM 754 C C . GLY A 1 89 ? -4.555 7.874 -2.868 1.00 12.98 85 GLY A C 1
ATOM 755 O O . GLY A 1 89 ? -3.919 6.966 -2.298 1.00 13.39 85 GLY A O 1
ATOM 756 N N . ALA A 1 90 ? -5.677 7.658 -3.547 1.00 13.97 86 ALA A N 1
ATOM 757 C CA . ALA A 1 90 ? -6.351 6.357 -3.520 1.00 12.82 86 ALA A CA 1
ATOM 758 C C . ALA A 1 90 ? -5.447 5.217 -3.989 1.00 13.65 86 ALA A C 1
ATOM 759 O O . ALA A 1 90 ? -5.449 4.129 -3.406 1.00 12.29 86 ALA A O 1
ATOM 761 N N A GLN A 1 91 ? -4.684 5.443 -5.059 0.44 13.47 87 GLN A N 1
ATOM 762 N N B GLN A 1 91 ? -4.681 5.468 -5.046 0.56 14.03 87 GLN A N 1
ATOM 763 C CA A GLN A 1 91 ? -3.839 4.364 -5.563 0.44 15.42 87 GLN A CA 1
ATOM 764 C CA B GLN A 1 91 ? -3.796 4.445 -5.572 0.56 16.79 87 GLN A CA 1
ATOM 765 C C A GLN A 1 91 ? -2.622 4.065 -4.664 0.44 15.08 87 GLN A C 1
ATOM 766 C C B GLN A 1 91 ? -2.691 4.074 -4.589 0.56 15.53 87 GLN A C 1
ATOM 767 O O A GLN A 1 91 ? -2.221 2.905 -4.550 0.44 14.88 87 GLN A O 1
ATOM 768 O O B GLN A 1 91 ? -2.428 2.890 -4.352 0.56 15.58 87 GLN A O 1
ATOM 779 N N . GLU A 1 92 ? -2.045 5.080 -4.016 1.00 15.04 88 GLU A N 1
ATOM 780 C CA . GLU A 1 92 ? -0.942 4.831 -3.077 1.00 14.42 88 GLU A CA 1
ATOM 781 C C . GLU A 1 92 ? -1.437 4.083 -1.863 1.00 12.97 88 GLU A C 1
ATOM 782 O O . GLU A 1 92 ? -0.798 3.145 -1.391 1.00 13.58 88 GLU A O 1
ATOM 788 N N . ARG A 1 93 ? -2.603 4.481 -1.352 1.00 11.15 89 ARG A N 1
ATOM 789 C CA . ARG A 1 93 ? -3.125 3.827 -0.163 1.00 11.63 89 ARG A CA 1
ATOM 790 C C . ARG A 1 93 ? -3.467 2.378 -0.477 1.00 13.13 89 ARG A C 1
ATOM 791 O O . ARG A 1 93 ? -3.188 1.502 0.310 1.00 13.19 89 ARG A O 1
ATOM 799 N N . LEU A 1 94 ? -4.093 2.121 -1.612 1.00 13.65 90 LEU A N 1
ATOM 800 C CA . LEU A 1 94 ? -4.448 0.759 -1.948 1.00 14.10 90 LEU A CA 1
ATOM 801 C C . LEU A 1 94 ? -3.193 -0.091 -2.063 1.00 14.19 90 LEU A C 1
ATOM 802 O O . LEU A 1 94 ? -3.147 -1.203 -1.543 1.00 14.51 90 LEU A O 1
ATOM 807 N N . ARG A 1 95 ? -2.168 0.456 -2.706 1.00 14.20 91 ARG A N 1
ATOM 808 C CA . ARG A 1 95 ? -0.923 -0.285 -2.846 1.00 14.94 91 ARG A CA 1
ATOM 809 C C . ARG A 1 95 ? -0.341 -0.620 -1.475 1.00 14.14 91 ARG A C 1
ATOM 810 O O . ARG A 1 95 ? 0.091 -1.756 -1.235 1.00 14.49 91 ARG A O 1
ATOM 818 N N . GLY A 1 96 ? -0.319 0.366 -0.576 1.00 13.30 92 GLY A N 1
ATOM 819 C CA . GLY A 1 96 ? 0.205 0.167 0.770 1.00 13.44 92 GLY A CA 1
ATOM 820 C C . GLY A 1 96 ? -0.547 -0.894 1.557 1.00 13.63 92 GLY A C 1
ATOM 821 O O . GLY A 1 96 ? 0.061 -1.763 2.177 1.00 15.39 92 GLY A O 1
ATOM 822 N N . PHE A 1 97 ? -1.874 -0.816 1.541 1.00 13.95 93 PHE A N 1
ATOM 823 C CA . PHE A 1 97 ? -2.716 -1.796 2.246 1.00 13.91 93 PHE A CA 1
ATOM 824 C C . PHE A 1 97 ? -2.607 -3.196 1.660 1.00 16.61 93 PHE A C 1
ATOM 825 O O . PHE A 1 97 ? -2.564 -4.147 2.427 1.00 18.18 93 PHE A O 1
ATOM 833 N N . GLU A 1 98 ? -2.519 -3.311 0.339 1.00 15.93 94 GLU A N 1
ATOM 834 C CA . GLU A 1 98 ? -2.347 -4.604 -0.279 1.00 17.69 94 GLU A CA 1
ATOM 835 C C . GLU A 1 98 ? -0.991 -5.231 0.024 1.00 18.54 94 GLU A C 1
ATOM 836 O O . GLU A 1 98 ? -0.887 -6.448 0.080 1.00 20.52 94 GLU A O 1
ATOM 842 N N . LEU A 1 99 ? 0.024 -4.407 0.269 1.00 17.55 95 LEU A N 1
ATOM 843 C CA . LEU A 1 99 ? 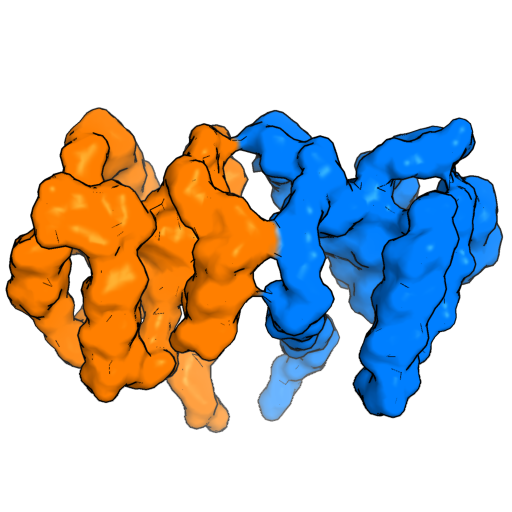1.325 -4.890 0.687 1.00 19.99 95 LEU A CA 1
ATOM 844 C C . LEU A 1 99 ? 1.296 -5.322 2.148 1.00 20.24 95 LEU A C 1
ATOM 845 O O . LEU A 1 99 ? 2.221 -5.963 2.630 1.00 23.16 95 LEU A O 1
ATOM 850 N N . GLY A 1 100 ? 0.245 -4.906 2.851 1.00 19.76 96 GLY A N 1
ATOM 851 C CA . GLY A 1 100 ? 0.009 -5.267 4.234 1.00 18.65 96 GLY A CA 1
ATOM 852 C C . GLY A 1 100 ? 0.379 -4.207 5.258 1.00 16.42 96 GLY A C 1
ATOM 853 O O . GLY A 1 100 ? 0.590 -4.537 6.431 1.00 16.86 96 GLY A O 1
ATOM 854 N N . ALA A 1 101 ? 0.459 -2.945 4.835 1.00 14.94 97 ALA A N 1
ATOM 855 C CA . ALA A 1 101 ? 0.739 -1.854 5.764 1.00 12.46 97 ALA A CA 1
ATOM 856 C C . ALA A 1 101 ? -0.237 -1.877 6.946 1.00 11.60 97 ALA A C 1
ATOM 857 O O . ALA A 1 101 ? -1.457 -2.120 6.791 1.00 13.72 97 ALA A O 1
ATOM 859 N N . ALA A 1 102 ? 0.307 -1.598 8.124 1.00 12.31 98 ALA A N 1
ATOM 860 C CA . ALA A 1 102 ? -0.473 -1.551 9.331 1.00 12.33 98 ALA A CA 1
ATOM 861 C C . ALA A 1 102 ? -1.304 -0.272 9.429 1.00 11.75 98 ALA A C 1
ATOM 862 O O . ALA A 1 102 ? -2.242 -0.207 10.195 1.00 13.66 98 ALA A O 1
ATOM 864 N N . GLU A 1 103 ? -0.918 0.745 8.681 1.00 10.71 99 GLU A N 1
ATOM 865 C CA . GLU A 1 103 ? -1.563 2.042 8.738 1.00 8.53 99 GLU A CA 1
ATOM 866 C C . GLU A 1 103 ? -1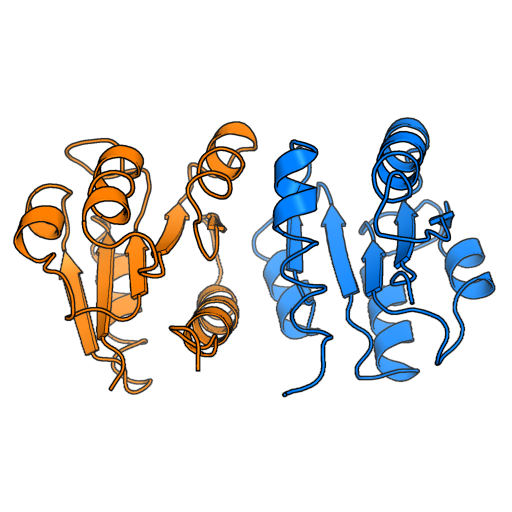.081 2.868 7.561 1.00 9.07 99 GLU A C 1
ATOM 867 O O . GLU A 1 103 ? -0.043 2.567 6.933 1.00 10.41 99 GLU A O 1
ATOM 873 N N . PHE A 1 104 ? -1.821 3.929 7.264 1.00 8.50 100 PHE A N 1
ATOM 874 C CA . PHE A 1 104 ? -1.466 4.859 6.205 1.00 7.91 100 PHE A CA 1
ATOM 875 C C . PHE A 1 104 ? -1.970 6.209 6.666 1.00 9.27 100 PHE A C 1
ATOM 876 O O . PHE A 1 104 ? -3.178 6.437 6.705 1.00 9.45 100 PHE A O 1
ATOM 884 N N . ILE A 1 105 ? -1.033 7.086 7.042 1.00 8.37 101 ILE A N 1
ATOM 885 C CA . ILE A 1 105 ? -1.366 8.366 7.634 1.00 8.64 101 ILE A CA 1
ATOM 886 C C . ILE A 1 105 ? -0.875 9.438 6.682 1.00 7.98 101 ILE A C 1
ATOM 887 O O . ILE A 1 105 ? 0.318 9.479 6.378 1.00 9.61 101 ILE A O 1
ATOM 892 N N . PRO A 1 106 ? -1.757 10.341 6.239 1.00 8.28 102 PRO A N 1
ATOM 893 C CA . PRO A 1 106 ? -1.317 11.386 5.296 1.00 8.00 102 PRO A CA 1
ATOM 894 C C . PRO A 1 106 ? -0.595 12.535 5.983 1.00 7.75 102 PRO A C 1
ATOM 895 O O . PRO A 1 106 ? -0.793 12.817 7.180 1.00 9.76 102 PRO A O 1
ATOM 899 N N . LYS A 1 107 ? 0.251 13.203 5.195 1.00 9.50 103 LYS A N 1
ATOM 900 C CA . LYS A 1 107 ? 0.686 14.563 5.521 1.00 10.32 103 LYS A CA 1
ATOM 901 C C . LYS A 1 107 ? -0.169 15.520 4.700 1.00 10.99 103 LYS A C 1
ATOM 902 O O . LYS A 1 107 ? -0.447 15.248 3.535 1.00 12.93 103 LYS A O 1
ATOM 908 N N . PRO A 1 108 ? -0.576 16.661 5.277 1.00 10.38 104 PRO A N 1
ATOM 909 C CA . PRO A 1 108 ? -0.232 17.085 6.614 1.00 9.82 104 PRO A CA 1
ATOM 910 C C . PRO A 1 108 ? -1.037 16.400 7.698 1.00 8.74 104 PRO A C 1
ATOM 911 O O . PRO A 1 108 ? -2.166 15.909 7.464 1.00 10.38 104 PRO A O 1
ATOM 915 N N . PHE A 1 109 ? -0.506 16.433 8.906 1.00 10.03 105 PHE A N 1
ATOM 916 C CA . PHE A 1 109 ? -1.159 15.826 10.060 1.00 8.93 105 PHE A CA 1
ATOM 917 C C . PHE A 1 109 ? -0.801 16.591 11.328 1.00 8.27 105 PHE A C 1
ATOM 918 O O . PHE A 1 109 ? 0.316 17.123 11.468 1.00 10.52 105 PHE A O 1
ATOM 926 N N . HIS A 1 110 ? -1.698 16.566 12.302 1.00 8.64 106 HIS A N 1
ATOM 927 C CA . HIS A 1 110 ? -1.373 17.004 13.651 1.00 9.40 106 HIS A CA 1
ATOM 928 C C . HIS A 1 110 ? -0.727 15.879 14.434 1.00 9.79 106 HIS A C 1
ATOM 929 O O . HIS A 1 110 ? -1.146 14.734 14.334 1.00 10.56 106 HIS A O 1
ATOM 936 N N . LEU A 1 111 ? 0.306 16.210 15.212 1.00 11.53 107 LEU A N 1
ATOM 937 C CA . LEU A 1 111 ? 1.055 15.207 15.950 1.00 13.43 107 LEU A CA 1
ATOM 938 C C . LEU A 1 111 ? 0.153 14.279 16.771 1.00 11.99 107 LEU A C 1
ATOM 939 O O . LEU A 1 111 ? 0.372 13.066 16.825 1.00 11.86 107 LEU A O 1
ATOM 944 N N . LYS A 1 112 ? -0.852 14.847 17.431 1.00 11.24 108 LYS A N 1
ATOM 945 C CA . LYS A 1 112 ? -1.697 14.020 18.295 1.00 11.33 108 LYS A CA 1
ATOM 946 C C . LYS A 1 112 ? -2.492 12.958 17.539 1.00 10.46 108 LYS A C 1
ATOM 947 O O . LYS A 1 112 ? -2.739 11.865 18.074 1.00 10.58 108 LYS A O 1
ATOM 953 N N . GLU A 1 113 ? -2.834 13.249 16.286 1.00 10.04 109 GLU A N 1
ATOM 954 C CA . GLU A 1 113 ? -3.482 12.244 15.434 1.00 9.22 109 GLU A CA 1
ATOM 955 C C . GLU A 1 113 ? -2.539 11.088 15.189 1.00 8.55 109 GLU A C 1
ATOM 956 O O . GLU A 1 113 ? -2.910 9.907 15.310 1.00 9.26 109 GLU A O 1
ATOM 962 N N . PHE A 1 114 ? -1.309 11.439 14.828 1.00 9.03 110 PHE A N 1
ATOM 963 C CA . PHE A 1 114 ? -0.268 10.423 14.603 1.00 10.08 110 PHE A CA 1
ATOM 964 C C . PHE A 1 114 ? -0.064 9.556 15.854 1.00 9.20 110 PHE A C 1
ATOM 965 O O . PHE A 1 114 ? 0.015 8.320 15.754 1.00 10.91 110 PHE A O 1
ATOM 973 N N . LEU A 1 115 ? -0.017 10.183 17.030 1.00 10.24 111 LEU A N 1
ATOM 974 C CA . LEU A 1 115 ? 0.182 9.430 18.265 1.00 11.29 111 LEU A CA 1
ATOM 975 C C . LEU A 1 115 ? -0.982 8.478 18.573 1.00 11.65 111 LEU A C 1
ATOM 976 O O . LEU A 1 115 ? -0.769 7.344 18.993 1.00 12.87 111 LEU A O 1
ATOM 981 N N . ILE A 1 116 ? -2.219 8.914 18.345 1.00 12.13 112 ILE A N 1
ATOM 982 C CA . ILE A 1 116 ? -3.353 8.028 18.579 1.00 12.07 112 ILE A CA 1
ATOM 983 C C . ILE A 1 116 ? -3.263 6.814 17.651 1.00 10.73 112 ILE A C 1
ATOM 984 O O . ILE A 1 116 ? -3.476 5.671 18.059 1.00 11.62 112 ILE A O 1
ATOM 989 N N . ARG A 1 117 ? -3.021 7.074 16.370 1.00 9.65 113 ARG A N 1
ATOM 990 C CA . ARG A 1 117 ? -3.023 5.996 15.385 1.00 10.00 113 ARG A CA 1
ATOM 991 C C . ARG A 1 117 ? -1.855 5.048 15.619 1.00 10.53 113 ARG A C 1
ATOM 992 O O . ARG A 1 117 ? -1.990 3.822 15.500 1.00 12.39 113 ARG A O 1
ATOM 1000 N N A LEU A 1 118 ? -0.723 5.606 16.019 0.55 11.14 114 LEU A N 1
ATOM 1001 N N B LEU A 1 118 ? -0.726 5.620 16.004 0.45 11.48 114 LEU A N 1
ATOM 1002 C CA A LEU A 1 118 ? 0.454 4.783 16.250 0.55 11.44 114 LEU A CA 1
ATOM 1003 C CA B LEU A 1 118 ? 0.450 4.827 16.298 0.45 12.14 114 LEU A CA 1
ATOM 1004 C C A LEU A 1 118 ? 0.289 3.916 17.513 0.55 11.99 114 LEU A C 1
ATOM 1005 C C B LEU A 1 118 ? 0.209 3.898 17.481 0.45 12.67 114 LEU A C 1
ATOM 1006 O O A LEU A 1 118 ? 0.717 2.768 17.540 0.55 11.40 114 LEU A O 1
ATOM 1007 O O B LEU A 1 118 ? 0.541 2.712 17.429 0.45 12.64 114 LEU A O 1
ATOM 1016 N N . GLU A 1 119 ? -0.341 4.452 18.557 1.00 13.49 115 GLU A N 1
ATOM 1017 C CA . GLU A 1 119 ? -0.572 3.678 19.755 1.00 13.93 115 GLU A CA 1
ATOM 1018 C C . GLU A 1 119 ? -1.487 2.477 19.466 1.00 14.02 115 GLU A C 1
ATOM 1019 O O . GLU A 1 119 ? -1.247 1.386 19.979 1.00 13.71 115 GLU A O 1
ATOM 1025 N N . ARG A 1 120 ? -2.484 2.634 18.580 1.00 12.82 116 ARG A N 1
ATOM 1026 C CA . ARG A 1 120 ? -3.312 1.479 18.214 1.00 12.43 116 ARG A CA 1
ATOM 1027 C C . ARG A 1 120 ? -2.512 0.445 17.429 1.00 13.08 116 ARG A C 1
ATOM 1028 O O . ARG A 1 120 ? -2.716 -0.754 17.615 1.00 12.93 116 ARG A O 1
ATOM 1036 N N . VAL A 1 121 ? -1.584 0.882 16.587 1.00 12.11 117 VAL A N 1
ATOM 1037 C CA . VAL A 1 121 ? -0.764 -0.091 15.869 1.00 11.17 117 VAL A CA 1
ATOM 1038 C C . VAL A 1 121 ? 0.120 -0.868 16.856 1.00 11.62 117 VAL A C 1
ATOM 1039 O O . VAL A 1 121 ? 0.264 -2.103 16.766 1.00 12.97 117 VAL A O 1
ATOM 1043 N N . ILE A 1 122 ? 0.696 -0.169 17.829 1.00 12.50 118 ILE A N 1
ATOM 1044 C CA . ILE A 1 122 ? 1.494 -0.848 18.841 1.00 12.83 118 ILE A CA 1
ATOM 1045 C C . ILE A 1 122 ? 0.651 -1.825 19.647 1.00 13.67 118 ILE A C 1
ATOM 1046 O O . ILE A 1 122 ? 1.111 -2.919 19.957 1.00 14.35 118 ILE A O 1
ATOM 1051 N N A SER A 1 123 ? -0.589 -1.469 19.977 0.49 13.55 119 SER A N 1
ATOM 1052 N N B SER A 1 123 ? -0.575 -1.446 19.976 0.51 13.64 119 SER A N 1
ATOM 1053 C CA A SER A 1 123 ? -1.447 -2.403 20.724 0.49 14.26 119 SER A CA 1
ATOM 1054 C CA B SER A 1 123 ? -1.433 -2.361 20.713 0.51 14.47 119 SER A CA 1
ATOM 1055 C C A SER A 1 123 ? -1.722 -3.708 19.970 0.49 15.29 119 SER A C 1
ATOM 1056 C C B SER A 1 123 ? -1.610 -3.693 19.975 0.51 15.66 119 SER A C 1
ATOM 1057 O O A SER A 1 123 ? -1.944 -4.756 20.579 0.49 15.62 119 SER A O 1
ATOM 1058 O O B SER A 1 123 ? -1.626 -4.752 20.613 0.51 16.03 119 SER A O 1
ATOM 1063 N N . LEU A 1 124 ? -1.721 -3.660 18.646 1.00 15.83 120 LEU A N 1
ATOM 1064 C CA . LEU A 1 124 ? -1.883 -4.896 17.868 1.00 16.70 120 LEU A CA 1
ATOM 1065 C C . LEU A 1 124 ? -0.641 -5.76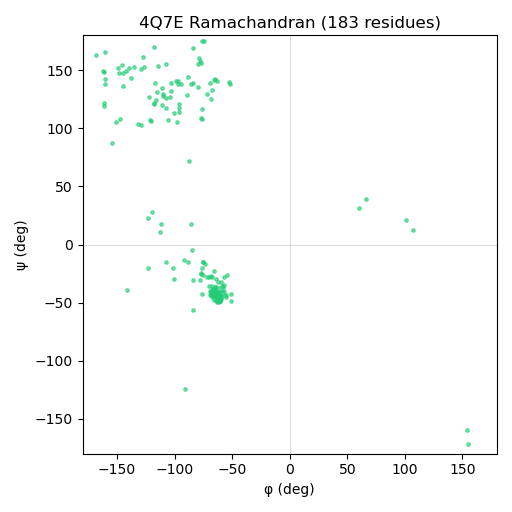6 17.892 1.00 17.13 120 LEU A C 1
ATOM 1066 O O . LEU A 1 124 ? -0.728 -6.969 17.600 1.00 19.77 120 LEU A O 1
ATOM 1071 N N . THR A 1 125 ? 0.504 -5.178 18.215 1.00 17.41 121 THR A N 1
ATOM 1072 C CA . THR A 1 125 ? 1.724 -5.996 18.313 1.00 16.59 121 THR A CA 1
ATOM 1073 C C . THR A 1 125 ? 1.780 -6.791 19.596 1.00 15.71 121 THR A C 1
ATOM 1074 O O . THR A 1 125 ? 2.603 -7.703 19.714 1.00 19.35 121 THR A O 1
ATOM 1078 N N A ARG A 1 126 ? 0.909 -6.489 20.551 0.54 13.75 122 ARG A N 1
ATOM 1079 N N B ARG A 1 126 ? 0.918 -6.472 20.558 0.46 14.95 122 ARG A N 1
ATOM 1080 C CA A ARG A 1 126 ? 0.956 -7.187 21.825 0.54 13.92 122 ARG A CA 1
ATOM 1081 C CA B ARG A 1 126 ? 0.921 -7.177 21.836 0.46 15.60 122 ARG A CA 1
ATOM 1082 C C A ARG A 1 126 ? 0.399 -8.587 21.696 0.54 12.16 122 ARG A C 1
ATOM 1083 C C B ARG A 1 126 ? 0.401 -8.594 21.684 0.46 13.51 122 ARG A C 1
ATOM 1084 O O A ARG A 1 126 ? -0.479 -8.836 20.881 0.54 11.42 122 ARG A O 1
ATOM 1085 O O B ARG A 1 126 ? -0.462 -8.855 20.851 0.46 13.30 122 ARG A O 1
ATOM 1100 N N . PRO A 1 127 ? 0.928 -9.519 22.497 1.00 12.37 123 PRO A N 1
ATOM 1101 C CA . PRO A 1 127 ? 0.394 -10.884 22.499 1.00 11.39 123 PRO A CA 1
ATOM 1102 C C . PRO A 1 127 ? -1.020 -10.919 23.128 1.00 12.52 123 PRO A C 1
ATOM 1103 O O . PRO A 1 127 ? -1.491 -9.936 23.687 1.00 12.50 123 PRO A O 1
ATOM 1107 N N . HIS A 1 128 ? -1.666 -12.074 23.029 1.00 11.33 124 HIS A N 1
ATOM 1108 C CA . HIS A 1 128 ? -2.986 -12.305 23.592 1.00 12.23 124 HIS A CA 1
ATOM 1109 C C . HIS A 1 128 ? -2.862 -12.798 24.997 1.00 12.16 124 HIS A C 1
ATOM 1110 O O . HIS A 1 128 ? -2.184 -13.804 25.238 1.00 13.07 124 HIS A O 1
ATOM 1117 N N . TYR A 1 129 ? -3.577 -12.160 25.905 1.00 13.40 125 TYR A N 1
ATOM 1118 C CA . TYR A 1 129 ? -3.572 -12.472 27.329 1.00 16.09 125 TYR A CA 1
ATOM 1119 C C . TYR A 1 129 ? -4.695 -13.365 27.787 1.00 19.11 125 TYR A C 1
ATOM 1120 O O . TYR A 1 129 ? -4.621 -13.910 28.893 1.00 21.24 125 TYR A O 1
ATOM 1130 N N . LYS B 1 6 ? -24.270 -12.579 12.521 1.00 44.63 2 LYS B N 1
ATOM 1131 C CA . LYS B 1 6 ? -23.718 -11.637 11.555 1.00 43.16 2 LYS B CA 1
ATOM 1132 C C . LYS B 1 6 ? -23.532 -10.252 12.164 1.00 40.91 2 LYS B C 1
ATOM 1133 O O . LYS B 1 6 ? -24.454 -9.713 12.782 1.00 41.12 2 LYS B O 1
ATOM 1139 N N . PRO B 1 7 ? -22.339 -9.664 11.980 1.00 38.51 3 PRO B N 1
ATOM 1140 C CA . PRO B 1 7 ? -22.072 -8.316 12.489 1.00 35.35 3 PRO B CA 1
ATOM 1141 C C . PRO B 1 7 ? -23.003 -7.319 11.810 1.00 32.79 3 PRO B C 1
ATOM 1142 O O . PRO B 1 7 ? -23.262 -7.465 10.614 1.00 33.22 3 PRO B O 1
ATOM 1146 N N . ARG B 1 8 ? -23.507 -6.341 12.559 1.00 30.57 4 ARG B N 1
ATOM 1147 C CA . ARG B 1 8 ? -24.487 -5.410 12.011 1.00 29.89 4 ARG B CA 1
ATOM 1148 C C . ARG B 1 8 ? -23.842 -4.049 11.873 1.00 24.40 4 ARG B C 1
ATOM 1149 O O . ARG B 1 8 ? -23.274 -3.511 12.834 1.00 23.61 4 ARG B O 1
ATOM 1157 N N . ILE B 1 9 ? -23.940 -3.488 10.669 1.00 20.79 5 ILE B N 1
ATOM 1158 C CA . ILE B 1 9 ? -23.286 -2.234 10.347 1.00 18.07 5 ILE B CA 1
ATOM 1159 C C . ILE B 1 9 ? -24.411 -1.239 10.070 1.00 17.23 5 ILE B C 1
ATOM 1160 O O . ILE B 1 9 ? -25.305 -1.541 9.299 1.00 18.56 5 ILE B O 1
ATOM 1165 N N . LEU B 1 10 ? -24.334 -0.053 10.684 1.00 15.14 6 LEU B N 1
ATOM 1166 C CA . LEU B 1 10 ? -25.161 1.078 10.340 1.00 14.46 6 LEU B CA 1
ATOM 1167 C C . LEU B 1 10 ? -24.348 1.927 9.386 1.00 13.03 6 LEU B C 1
ATOM 1168 O O . LEU B 1 10 ? -23.300 2.505 9.750 1.00 12.86 6 LEU B O 1
ATOM 1173 N N . LEU B 1 11 ? -24.821 2.013 8.158 1.00 11.98 7 LEU B N 1
ATOM 1174 C CA . LEU B 1 11 ? -24.153 2.782 7.110 1.00 10.89 7 LEU B CA 1
ATOM 1175 C C . LEU B 1 11 ? -24.916 4.060 6.911 1.00 11.53 7 LEU B C 1
ATOM 1176 O O . LEU B 1 11 ? -26.123 4.021 6.694 1.00 11.71 7 LEU B O 1
ATOM 1181 N N . VAL B 1 12 ? -24.228 5.194 6.982 1.00 10.97 8 VAL B N 1
ATOM 1182 C CA . VAL B 1 12 ? -24.891 6.492 6.876 1.00 10.39 8 VAL B CA 1
ATOM 1183 C C . VAL B 1 12 ? -24.255 7.195 5.697 1.00 9.09 8 VAL B C 1
ATOM 1184 O O . VAL B 1 12 ? -23.115 7.654 5.778 1.00 10.51 8 VAL B O 1
ATOM 1188 N N . GLU B 1 13 ? -24.996 7.297 4.596 1.00 9.96 9 GLU B N 1
ATOM 1189 C CA . GLU B 1 13 ? -24.436 7.666 3.309 1.00 10.73 9 GLU B CA 1
ATOM 1190 C C . GLU B 1 13 ? -25.570 8.132 2.408 1.00 10.73 9 GLU B C 1
ATOM 1191 O O . GLU B 1 13 ? -26.489 7.354 2.113 1.00 11.56 9 GLU B O 1
ATOM 1197 N N . ASP B 1 14 ? -25.529 9.388 1.951 1.00 10.29 10 ASP B N 1
ATOM 1198 C CA . ASP B 1 14 ? -26.614 9.862 1.091 1.00 10.72 10 ASP B CA 1
ATOM 1199 C C . ASP B 1 14 ? -26.379 9.597 -0.380 1.00 9.92 10 ASP B C 1
ATOM 1200 O O . ASP B 1 14 ? -27.324 9.695 -1.192 1.00 13.09 10 ASP B O 1
ATOM 1205 N N . ASP B 1 15 ? -25.145 9.262 -0.762 1.00 11.21 11 ASP B N 1
ATOM 1206 C CA . ASP B 1 15 ? -24.881 8.965 -2.164 1.00 12.50 11 ASP B CA 1
ATOM 1207 C C . ASP B 1 15 ? -25.413 7.566 -2.439 1.00 11.77 11 ASP B C 1
ATOM 1208 O O . ASP B 1 15 ? -24.850 6.582 -1.944 1.00 14.14 11 ASP B O 1
ATOM 1213 N N . GLU B 1 16 ? -26.514 7.470 -3.193 1.00 12.96 12 GLU B N 1
ATOM 1214 C CA . GLU B 1 16 ? -27.219 6.200 -3.299 1.00 14.20 12 GLU B CA 1
ATOM 1215 C C . GLU B 1 16 ? -26.549 5.213 -4.229 1.00 15.82 12 GLU B C 1
ATOM 1216 O O . GLU B 1 16 ? -26.747 4.004 -4.106 1.00 17.09 12 GLU B O 1
ATOM 1222 N N . GLY B 1 17 ? -25.766 5.714 -5.168 1.00 16.49 13 GLY B N 1
ATOM 1223 C CA . GLY B 1 17 ? -24.984 4.817 -5.996 1.00 17.42 13 GLY B CA 1
ATOM 1224 C C . GLY B 1 17 ? -23.944 4.119 -5.127 1.00 17.20 13 GLY B C 1
ATOM 1225 O O . GLY B 1 17 ? -23.760 2.888 -5.202 1.00 19.87 13 GLY B O 1
ATOM 1226 N N . LEU B 1 18 ? -23.248 4.901 -4.315 1.00 15.03 14 LEU B N 1
ATOM 1227 C CA . LEU B 1 18 ? -22.237 4.341 -3.440 1.00 14.08 14 LEU B CA 1
ATOM 1228 C C . LEU B 1 18 ? -22.844 3.466 -2.375 1.00 14.23 14 LEU B C 1
ATOM 1229 O O . LEU B 1 18 ? -22.345 2.375 -2.093 1.00 15.72 14 LEU B O 1
ATOM 1234 N N . GLY B 1 19 ? -23.919 3.943 -1.759 1.00 14.29 15 GLY B N 1
ATOM 1235 C CA . GLY B 1 19 ? -24.558 3.209 -0.676 1.00 14.52 15 GLY B CA 1
ATOM 1236 C C . GLY B 1 19 ? -25.057 1.857 -1.130 1.00 16.45 15 GLY B C 1
ATOM 1237 O O . GLY B 1 19 ? -24.871 0.834 -0.446 1.00 18.35 15 GLY B O 1
ATOM 1238 N N . GLU B 1 20 ? -25.669 1.829 -2.306 1.00 17.25 16 GLU B N 1
ATOM 1239 C CA . GLU B 1 20 ? -26.113 0.552 -2.844 1.00 19.18 16 GLU B CA 1
ATOM 1240 C C . GLU B 1 20 ? -24.932 -0.396 -3.049 1.00 19.62 16 GLU B C 1
ATOM 1241 O O . GLU B 1 20 ? -25.006 -1.585 -2.703 1.00 20.61 16 GLU B O 1
ATOM 1247 N N . THR B 1 21 ? -23.841 0.126 -3.598 1.00 18.42 17 THR B N 1
ATOM 1248 C CA . THR B 1 21 ? -22.666 -0.707 -3.841 1.00 18.31 17 THR B CA 1
ATOM 1249 C C . THR B 1 21 ? -22.122 -1.269 -2.541 1.00 18.64 17 THR B C 1
ATOM 1250 O O . THR B 1 21 ? -21.810 -2.470 -2.443 1.00 20.72 17 THR B O 1
ATOM 1254 N N . LEU B 1 22 ? -22.016 -0.416 -1.529 1.00 18.07 18 LEU B N 1
ATOM 1255 C CA . LEU B 1 22 ? -21.455 -0.854 -0.257 1.00 18.16 18 LEU B CA 1
ATOM 1256 C C . LEU B 1 22 ? -22.378 -1.830 0.464 1.00 19.53 18 LEU B C 1
ATOM 1257 O O . LEU B 1 22 ? -21.912 -2.816 1.002 1.00 20.75 18 LEU B O 1
ATOM 1262 N N . LYS B 1 23 ? -23.680 -1.556 0.497 1.00 21.58 19 LYS B N 1
ATOM 1263 C CA . LYS B 1 23 ? -24.606 -2.444 1.179 1.00 22.07 19 LYS B CA 1
ATOM 1264 C C . LYS B 1 23 ? -24.591 -3.810 0.522 1.00 22.76 19 LYS B C 1
ATOM 1265 O O . LYS B 1 23 ? -24.567 -4.813 1.216 1.00 23.75 19 LYS B O 1
ATOM 1271 N N . GLU B 1 24 ? -24.597 -3.848 -0.810 1.00 23.32 20 GLU B N 1
ATOM 1272 C CA . GLU B 1 24 ? -24.639 -5.112 -1.529 1.00 23.75 20 GLU B CA 1
ATOM 1273 C C . GLU B 1 24 ? -23.384 -5.934 -1.288 1.00 24.32 20 GLU B C 1
ATOM 1274 O O . GLU B 1 24 ? -23.461 -7.149 -1.051 1.00 26.67 20 GLU B O 1
ATOM 1276 N N A ARG B 1 25 ? -22.235 -5.265 -1.321 0.34 24.57 21 ARG B N 1
ATOM 1277 N N B ARG B 1 25 ? -22.217 -5.295 -1.345 0.66 23.52 21 ARG B N 1
ATOM 1278 C CA A ARG B 1 25 ? -20.946 -5.930 -1.178 0.34 24.99 21 ARG B CA 1
ATOM 1279 C CA B ARG B 1 25 ? -20.977 -6.043 -1.165 0.66 23.14 21 ARG B CA 1
ATOM 1280 C C A ARG B 1 25 ? -20.723 -6.447 0.245 0.34 24.64 21 ARG B C 1
ATOM 1281 C C B ARG B 1 25 ? -20.860 -6.531 0.272 0.66 23.29 21 ARG B C 1
ATOM 1282 O O A ARG B 1 25 ? -20.206 -7.544 0.435 0.34 25.38 21 ARG B O 1
ATOM 1283 O O B ARG B 1 25 ? -20.572 -7.695 0.506 0.66 23.45 21 ARG B O 1
ATOM 1298 N N . LEU B 1 26 ? -21.123 -5.656 1.236 1.00 23.76 22 LEU B N 1
ATOM 1299 C CA . LEU B 1 26 ? -21.010 -6.055 2.639 1.00 22.59 22 LEU B CA 1
ATOM 1300 C C . LEU B 1 26 ? -21.978 -7.194 2.986 1.00 23.46 22 LEU B C 1
ATOM 1301 O O . LEU B 1 26 ? -21.637 -8.089 3.757 1.00 26.21 22 LEU B O 1
ATOM 1306 N N A GLU B 1 27 ? -23.167 -7.192 2.387 0.34 25.54 23 GLU B N 1
ATOM 1307 N N B GLU B 1 27 ? -23.171 -7.177 2.403 0.66 24.97 23 GLU B N 1
ATOM 1308 C CA A GLU B 1 27 ? -24.151 -8.236 2.666 0.34 27.42 23 GLU B CA 1
ATOM 1309 C CA B GLU B 1 27 ? -24.131 -8.226 2.682 0.66 26.27 23 GLU B CA 1
ATOM 1310 C C A GLU B 1 27 ? -23.942 -9.486 1.804 0.34 28.75 23 GLU B C 1
ATOM 1311 C C B GLU B 1 27 ? -23.728 -9.544 2.024 0.66 28.45 23 GLU B C 1
ATOM 1312 O O A GLU B 1 27 ? -24.728 -10.429 1.861 0.34 29.21 23 GLU B O 1
ATOM 1313 O O B GLU B 1 27 ? -24.100 -10.603 2.499 0.66 28.66 23 GLU B O 1
ATOM 1324 N N . GLN B 1 28 ? -22.887 -9.472 0.997 1.00 30.26 24 GLN B N 1
ATOM 1325 C CA . GLN B 1 28 ? -22.370 -10.678 0.360 1.00 35.99 24 GLN B CA 1
ATOM 1326 C C . GLN B 1 28 ? -21.263 -11.247 1.262 1.00 39.62 24 GLN B C 1
ATOM 1327 O O . GLN B 1 28 ? -21.027 -12.454 1.280 1.00 40.61 24 GLN B O 1
ATOM 1333 N N . ASP B 1 29 ? -20.622 -10.357 2.026 1.00 41.79 25 ASP B N 1
ATOM 1334 C CA . ASP B 1 29 ? -19.559 -10.720 2.974 1.00 44.26 25 ASP B CA 1
ATOM 1335 C C . ASP B 1 29 ? -20.072 -11.153 4.350 1.00 44.08 25 ASP B C 1
ATOM 1336 O O . ASP B 1 29 ? -19.321 -11.150 5.330 1.00 43.74 25 ASP B O 1
ATOM 1341 N N . LYS B 1 30 ? -21.352 -11.501 4.417 1.00 42.89 26 LYS B N 1
ATOM 1342 C CA . LYS B 1 30 ? -21.978 -11.948 5.658 1.00 42.27 26 LYS B CA 1
ATOM 1343 C C . LYS B 1 30 ? -22.072 -10.854 6.730 1.00 39.52 26 LYS B C 1
ATOM 1344 O O . LYS B 1 30 ? -21.876 -11.112 7.915 1.00 40.29 26 LYS B O 1
ATOM 1346 N N . TYR B 1 31 ? -22.375 -9.635 6.298 1.00 35.52 27 TYR B N 1
ATOM 1347 C CA . TYR B 1 31 ? -22.755 -8.569 7.218 1.00 32.63 27 TYR B CA 1
ATOM 1348 C C . TYR B 1 31 ? -24.242 -8.296 7.087 1.00 30.40 27 TYR B C 1
ATOM 1349 O O . TYR B 1 31 ? -24.853 -8.615 6.069 1.00 30.32 27 TYR B O 1
ATOM 1358 N N . ARG B 1 32 ? -24.847 -7.752 8.132 1.00 29.25 28 ARG B N 1
ATOM 1359 C CA . ARG B 1 32 ? -26.174 -7.175 7.982 1.00 27.90 28 ARG B CA 1
ATOM 1360 C C . ARG B 1 32 ? -25.964 -5.676 7.955 1.00 24.51 28 ARG B C 1
ATOM 1361 O O . ARG B 1 32 ? -25.248 -5.138 8.793 1.00 26.33 28 ARG B O 1
ATOM 1363 N N . VAL B 1 33 ? -26.578 -4.997 6.993 1.00 22.44 29 VAL B N 1
ATOM 1364 C CA . VAL B 1 33 ? -26.367 -3.556 6.858 1.00 20.26 29 VAL B CA 1
ATOM 1365 C C . VAL B 1 33 ? -27.699 -2.822 6.952 1.00 20.16 29 VAL B C 1
ATOM 1366 O O . VAL B 1 33 ? -28.653 -3.147 6.238 1.00 22.07 29 VAL B O 1
ATOM 1370 N N . GLU B 1 34 ? -27.777 -1.837 7.838 1.00 17.96 30 GLU B N 1
ATOM 1371 C CA . GLU B 1 34 ? -28.943 -0.947 7.839 1.00 18.47 30 GLU B CA 1
ATOM 1372 C C . GLU B 1 34 ? -28.382 0.351 7.268 1.00 16.06 30 GLU B C 1
ATOM 1373 O O . GLU B 1 34 ? -27.491 0.976 7.850 1.00 16.63 30 GLU B O 1
ATOM 1379 N N . TRP B 1 35 ? -28.901 0.752 6.123 1.00 14.89 31 TRP B N 1
ATOM 1380 C CA . TRP B 1 35 ? -28.389 1.885 5.378 1.00 13.35 31 TRP B CA 1
ATOM 1381 C C . TRP B 1 35 ? -29.302 3.098 5.496 1.00 12.85 31 TRP B C 1
ATOM 1382 O O . TRP B 1 35 ? -30.425 3.117 4.957 1.00 14.00 31 TRP B O 1
ATOM 1393 N N . ALA B 1 36 ? -28.848 4.089 6.249 1.00 12.96 32 ALA B N 1
ATOM 1394 C CA . ALA B 1 36 ? -29.556 5.368 6.405 1.00 12.91 32 ALA B CA 1
ATOM 1395 C C . ALA B 1 36 ? -28.990 6.416 5.443 1.00 12.70 32 ALA B C 1
ATOM 1396 O O . ALA B 1 36 ? -27.769 6.431 5.178 1.00 12.77 32 ALA B O 1
ATOM 1398 N N A LYS B 1 37 ? -29.842 7.319 4.958 0.56 11.74 33 LYS B N 1
ATOM 1399 N N B LYS B 1 37 ? -29.850 7.319 4.986 0.44 12.38 33 LYS B N 1
ATOM 1400 C CA A LYS B 1 37 ? -29.422 8.284 3.948 0.56 11.57 33 LYS B CA 1
ATOM 1401 C CA B LYS B 1 37 ? -29.479 8.264 3.952 0.44 12.78 33 LYS B CA 1
ATOM 1402 C C A LYS B 1 37 ? -29.329 9.715 4.437 0.56 11.91 33 LYS B C 1
ATOM 1403 C C B LYS B 1 37 ? -29.383 9.707 4.418 0.44 11.97 33 LYS B C 1
ATOM 1404 O O A LYS B 1 37 ? -28.908 10.596 3.680 0.56 13.55 33 LYS B O 1
ATOM 1405 O O B LYS B 1 37 ? -29.001 10.586 3.629 0.44 12.39 33 LYS B O 1
ATOM 1416 N N . THR B 1 38 ? -29.705 9.941 5.692 1.00 12.59 34 THR B N 1
ATOM 1417 C CA . THR B 1 38 ? -29.632 11.259 6.297 1.00 13.60 34 THR B CA 1
ATOM 1418 C C . THR B 1 38 ? -29.256 11.111 7.769 1.00 14.04 34 THR B C 1
ATOM 1419 O O . THR B 1 38 ? -29.322 10.005 8.341 1.00 13.99 34 THR B O 1
ATOM 1423 N N A ILE B 1 39 ? -28.874 12.227 8.385 0.18 15.54 35 ILE B N 1
ATOM 1424 N N B ILE B 1 39 ? -28.850 12.208 8.398 0.82 15.15 35 ILE B N 1
ATOM 1425 C CA A ILE B 1 39 ? -28.655 12.293 9.828 0.18 16.78 35 ILE B CA 1
ATOM 1426 C CA B ILE B 1 39 ? -28.634 12.189 9.845 0.82 16.10 35 ILE B CA 1
ATOM 1427 C C A ILE B 1 39 ? -29.915 11.872 10.572 0.18 17.27 35 ILE B C 1
ATOM 1428 C C B ILE B 1 39 ? -29.923 11.854 10.592 0.82 17.29 35 ILE B C 1
ATOM 1429 O O A ILE B 1 39 ? -29.861 11.088 11.519 0.18 17.62 35 ILE B O 1
ATOM 1430 O O B ILE B 1 39 ? -29.893 11.088 11.548 0.82 18.00 35 ILE B O 1
ATOM 1439 N N . SER B 1 40 ? -31.045 12.405 10.114 1.00 17.24 36 SER B N 1
ATOM 1440 C CA . SER B 1 40 ? -32.337 12.179 10.715 1.00 18.62 36 SER B CA 1
ATOM 1441 C C . SER B 1 40 ? -32.644 10.693 10.743 1.00 17.74 36 SER B C 1
ATOM 1442 O O . SER B 1 40 ? -33.030 10.134 11.783 1.00 19.46 36 SER B O 1
ATOM 1445 N N . GLU B 1 41 ? -32.482 10.051 9.590 1.00 16.14 37 GLU B N 1
ATOM 1446 C CA . GLU B 1 41 ? -32.714 8.628 9.515 1.00 15.67 37 GLU B CA 1
ATOM 1447 C C . GLU B 1 41 ? -31.748 7.847 10.397 1.00 16.44 37 GLU B C 1
ATOM 1448 O O . GLU B 1 41 ? -32.170 6.942 11.110 1.00 17.96 37 GLU B O 1
ATOM 1454 N N . ALA B 1 42 ? -30.457 8.196 10.374 1.00 15.81 38 ALA B N 1
ATOM 1455 C CA . ALA B 1 42 ? -29.497 7.485 11.209 1.00 16.39 38 ALA B CA 1
ATOM 1456 C C . ALA B 1 42 ? -29.790 7.563 12.701 1.00 17.47 38 ALA B C 1
ATOM 1457 O O . ALA B 1 42 ? -29.691 6.555 13.406 1.00 17.67 38 ALA B O 1
ATOM 1459 N N . GLU B 1 43 ? -30.139 8.759 13.179 1.00 18.30 39 GLU B N 1
ATOM 1460 C CA . GLU B 1 43 ? -30.493 8.960 14.587 1.00 22.39 39 GLU B CA 1
ATOM 1461 C C . GLU B 1 43 ? -31.669 8.080 14.958 1.00 22.38 39 GLU B C 1
ATOM 1462 O O . GLU B 1 43 ? -31.752 7.580 16.076 1.00 24.31 39 GLU B O 1
ATOM 1468 N N . ASN B 1 44 ? -32.590 7.898 14.011 1.00 23.69 40 ASN B N 1
ATOM 1469 C CA . ASN B 1 44 ? -33.817 7.153 14.235 1.00 24.99 40 ASN B CA 1
ATOM 1470 C C . ASN B 1 44 ? -33.527 5.659 14.248 1.00 26.10 40 ASN B C 1
ATOM 1471 O O . ASN B 1 44 ? -33.992 4.945 15.133 1.00 28.35 40 ASN B O 1
ATOM 1476 N N . LEU B 1 45 ? -32.686 5.199 13.319 1.00 24.67 41 LEU B N 1
ATOM 1477 C CA . LEU B 1 45 ? -32.288 3.788 13.330 1.00 23.97 41 LEU B CA 1
ATOM 1478 C C . LEU B 1 45 ? -31.347 3.428 14.479 1.00 26.35 41 LEU B C 1
ATOM 1479 O O . LEU B 1 45 ? -31.340 2.291 14.929 1.00 28.18 41 LEU B O 1
ATOM 1484 N N . TYR B 1 46 ? -30.565 4.400 14.937 1.00 26.61 42 TYR B N 1
ATOM 1485 C CA . TYR B 1 46 ? -29.578 4.097 15.971 1.00 28.87 42 TYR B CA 1
ATOM 1486 C C . TYR B 1 46 ? -30.258 3.747 17.292 1.00 31.17 42 TYR B C 1
ATOM 1487 O O . TYR B 1 46 ? -31.162 4.456 17.746 1.00 33.33 42 TYR B O 1
ATOM 1496 N N . ARG B 1 47 ? -29.798 2.658 17.898 1.00 31.40 43 ARG B N 1
ATOM 1497 C CA . ARG B 1 47 ? -30.205 2.270 19.241 1.00 32.13 43 ARG B CA 1
ATOM 1498 C C . ARG B 1 47 ? -29.013 1.561 19.864 1.00 32.55 43 ARG B C 1
ATOM 1499 O O . ARG B 1 47 ? -28.240 0.940 19.138 1.00 32.43 43 ARG B O 1
ATOM 1507 N N . PRO B 1 48 ? -28.824 1.684 21.193 1.00 33.35 44 PRO B N 1
ATOM 1508 C CA . PRO B 1 48 ? -27.675 0.983 21.796 1.00 33.90 44 PRO B CA 1
ATOM 1509 C C . PRO B 1 48 ? -27.802 -0.538 21.688 1.00 32.30 44 PRO B C 1
ATOM 1510 O O . PRO B 1 48 ? -28.912 -1.034 21.543 1.00 31.46 44 PRO B O 1
ATOM 1514 N N A ASN B 1 49 ? -26.689 -1.265 21.784 0.59 31.52 45 ASN B N 1
ATOM 1515 N N B ASN B 1 49 ? -26.657 -1.228 21.724 0.41 32.30 45 ASN B N 1
ATOM 1516 C CA A ASN B 1 49 ? -26.726 -2.725 21.813 0.59 31.14 45 ASN B CA 1
ATOM 1517 C CA B ASN B 1 49 ? -26.542 -2.696 21.723 0.41 32.43 45 ASN B CA 1
ATOM 1518 C C A ASN B 1 49 ? -27.370 -3.327 20.549 0.59 31.12 45 ASN B C 1
ATOM 1519 C C B ASN B 1 49 ? -27.043 -3.432 20.478 0.41 32.01 45 ASN B C 1
ATOM 1520 O O A ASN B 1 49 ? -28.047 -4.349 20.637 0.59 31.37 45 ASN B O 1
ATOM 1521 O O B ASN B 1 49 ? -27.285 -4.640 20.505 0.41 32.81 45 ASN B O 1
ATOM 1530 N N . ALA B 1 50 ? -27.176 -2.699 19.386 1.00 30.26 46 ALA B N 1
ATOM 1531 C CA . ALA B 1 50 ? -27.700 -3.257 18.140 1.00 28.71 46 ALA B CA 1
ATOM 1532 C C . ALA B 1 50 ? -26.658 -3.295 17.030 1.00 28.27 46 ALA B C 1
ATOM 1533 O O . ALA B 1 50 ? -26.737 -4.121 16.120 1.00 30.89 46 ALA B O 1
ATOM 1535 N N . PHE B 1 51 ? -25.683 -2.387 17.074 1.00 24.86 47 PHE B N 1
ATOM 1536 C CA . PHE B 1 51 ? -24.734 -2.325 15.989 1.00 23.07 47 PHE B CA 1
ATOM 1537 C C . PHE B 1 51 ? -23.365 -2.699 16.472 1.00 21.05 47 PHE B C 1
ATOM 1538 O O . PHE B 1 51 ? -23.055 -2.552 17.652 1.00 21.98 47 PHE B O 1
ATOM 1546 N N . ASP B 1 52 ? -22.559 -3.196 15.541 1.00 19.80 48 ASP B N 1
ATOM 1547 C CA . ASP B 1 52 ? -21.174 -3.502 15.835 1.00 18.85 48 ASP B CA 1
ATOM 1548 C C . ASP B 1 52 ? -20.254 -2.499 15.192 1.00 16.53 48 ASP B C 1
ATOM 1549 O O . ASP B 1 52 ? -19.077 -2.392 15.562 1.00 18.15 48 ASP B O 1
ATOM 1554 N N . LEU B 1 53 ? -20.779 -1.731 14.246 1.00 15.11 49 LEU B N 1
ATOM 1555 C CA . LEU B 1 53 ? -19.956 -0.714 13.578 1.00 14.33 49 LEU B CA 1
ATOM 1556 C C . LEU B 1 53 ? -20.859 0.306 12.934 1.00 12.98 49 LEU B C 1
ATOM 1557 O O . LEU B 1 53 ? -21.895 -0.072 12.381 1.00 14.22 49 LEU B O 1
ATOM 1562 N N . VAL B 1 54 ? -20.514 1.587 13.036 1.00 13.43 50 VAL B N 1
ATOM 1563 C CA . VAL B 1 54 ? -21.187 2.626 12.267 1.00 13.02 50 VAL B CA 1
ATOM 1564 C C . VAL B 1 54 ? -20.197 3.136 11.226 1.00 12.76 50 VAL B C 1
ATOM 1565 O O . VAL B 1 54 ? -19.062 3.459 11.587 1.00 14.33 50 VAL B O 1
ATOM 1569 N N . VAL B 1 55 ? -20.604 3.200 9.953 1.00 10.87 51 VAL B N 1
ATOM 1570 C CA . VAL B 1 55 ? -19.792 3.824 8.908 1.00 11.06 51 VAL B CA 1
ATOM 1571 C C . VAL B 1 55 ? -20.537 5.084 8.506 1.00 11.09 51 VAL B C 1
ATOM 1572 O O . VAL B 1 55 ? -21.695 4.992 8.112 1.00 11.95 51 VAL B O 1
ATOM 1576 N N . LEU B 1 56 ? -19.933 6.269 8.640 1.00 10.52 52 LEU B N 1
ATOM 1577 C CA . LEU B 1 56 ? -20.650 7.489 8.245 1.00 10.65 52 LEU B CA 1
ATOM 1578 C C . LEU B 1 56 ? -19.786 8.494 7.528 1.00 9.92 52 LEU B C 1
ATOM 1579 O O . LEU B 1 56 ? -18.592 8.613 7.806 1.00 10.38 52 LEU B O 1
ATOM 1584 N N . ASP B 1 57 ? -20.427 9.279 6.684 1.00 10.03 53 ASP B N 1
ATOM 1585 C CA . ASP B 1 57 ? -19.790 10.426 6.046 1.00 9.31 53 ASP B CA 1
ATOM 1586 C C . ASP B 1 57 ? -19.951 11.656 6.944 1.00 10.76 53 ASP B C 1
ATOM 1587 O O . ASP B 1 57 ? -20.971 11.830 7.599 1.00 13.75 53 ASP B O 1
ATOM 1592 N N . LEU B 1 58 ? -18.940 12.516 6.979 1.00 10.22 54 LEU B N 1
ATOM 1593 C CA . LEU B 1 58 ? -19.087 13.816 7.645 1.00 11.01 54 LEU B CA 1
ATOM 1594 C C . LEU B 1 58 ? -20.050 14.710 6.868 1.00 11.64 54 LEU B C 1
ATOM 1595 O O . LEU B 1 58 ? -20.670 15.613 7.446 1.00 13.62 54 LEU B O 1
ATOM 1600 N N . ARG B 1 59 ? -20.134 14.473 5.561 1.00 12.09 55 ARG B N 1
ATOM 1601 C CA . ARG B 1 59 ? -20.988 15.298 4.691 1.00 13.29 55 ARG B CA 1
ATOM 1602 C C . ARG B 1 59 ? -22.305 14.594 4.458 1.00 13.27 55 ARG B C 1
ATOM 1603 O O . ARG B 1 59 ? -22.360 13.661 3.664 1.00 14.34 55 ARG B O 1
ATOM 1611 N N . LEU B 1 60 ? -23.374 15.070 5.105 1.00 12.42 56 LEU B N 1
ATOM 1612 C CA . LEU B 1 60 ? -24.701 14.472 4.943 1.00 13.64 56 LEU B CA 1
ATOM 1613 C C . LEU B 1 60 ? -25.644 15.612 4.567 1.00 13.24 56 LEU B C 1
ATOM 1614 O O . LEU B 1 60 ? -25.308 16.777 4.759 1.00 13.18 56 LEU B O 1
ATOM 1619 N N . PRO B 1 61 ? -26.815 15.297 3.996 1.00 13.00 57 PRO B N 1
ATOM 1620 C CA . PRO B 1 61 ? -27.582 16.393 3.382 1.00 13.98 57 PRO B CA 1
ATOM 1621 C C . PRO B 1 61 ? -28.144 17.338 4.428 1.00 15.78 57 PRO B C 1
ATOM 1622 O O . PRO B 1 61 ? -28.329 18.524 4.132 1.00 18.14 57 PRO B O 1
ATOM 1626 N N . ASP B 1 62 ? -28.386 16.812 5.634 1.00 14.78 58 ASP B N 1
ATOM 1627 C CA . ASP B 1 62 ? -29.085 17.568 6.666 1.00 16.67 58 ASP B CA 1
ATOM 1628 C C . ASP B 1 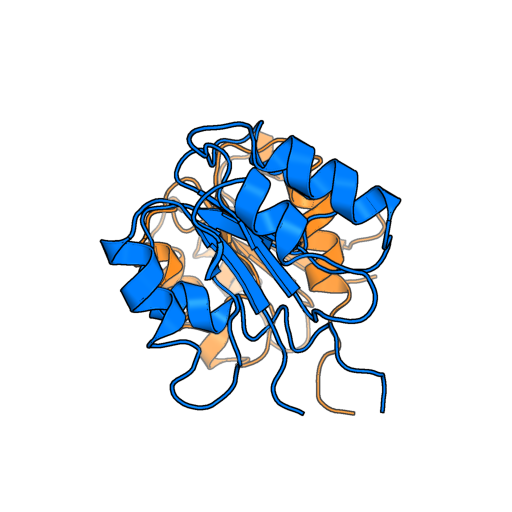62 ? -28.177 17.929 7.827 1.00 19.20 58 ASP B C 1
ATOM 1629 O O . ASP B 1 62 ? -28.643 18.247 8.918 1.00 21.30 58 ASP B O 1
ATOM 1634 N N . GLY B 1 63 ? -26.875 17.850 7.601 1.00 18.83 59 GLY B N 1
ATOM 1635 C CA . GLY B 1 63 ? -25.934 18.387 8.567 1.00 20.24 59 GLY B CA 1
ATOM 1636 C C . GLY B 1 63 ? -24.564 17.761 8.589 1.00 18.92 59 GLY B C 1
ATOM 1637 O O . GLY B 1 63 ? -24.132 17.144 7.617 1.00 18.99 59 GLY B O 1
ATOM 1638 N N . ASN B 1 64 ? -23.889 17.956 9.723 1.00 18.81 60 ASN B N 1
ATOM 1639 C CA . ASN B 1 64 ? -22.503 17.543 9.931 1.00 16.78 60 ASN B CA 1
ATOM 1640 C C . ASN B 1 64 ? -22.465 16.182 10.638 1.00 14.80 60 ASN B C 1
ATOM 1641 O O . ASN B 1 64 ? -23.010 16.018 11.731 1.00 17.01 60 ASN B O 1
ATOM 1646 N N . GLY B 1 65 ? -21.845 15.195 9.990 1.00 13.61 61 GLY B N 1
ATOM 1647 C CA . GLY B 1 65 ? -21.675 13.886 10.594 1.00 12.37 61 GLY B CA 1
ATOM 1648 C C . GLY B 1 65 ? -21.002 13.863 11.963 1.00 13.52 61 GLY B C 1
ATOM 1649 O O . GLY B 1 65 ? -21.233 12.941 12.717 1.00 12.95 61 GLY B O 1
ATOM 1650 N N . PHE B 1 66 ? -20.166 14.848 12.298 1.00 13.55 62 PHE B N 1
ATOM 1651 C CA . PHE B 1 66 ? -19.659 14.924 13.672 1.00 12.83 62 PHE B CA 1
ATOM 1652 C C . PHE B 1 66 ? -20.769 15.012 14.710 1.00 13.48 62 PHE B C 1
ATOM 1653 O O . PHE B 1 66 ? -20.618 14.470 15.798 1.00 14.32 62 PHE B O 1
ATOM 1661 N N . ASP B 1 67 ? -21.880 15.687 14.392 1.00 14.24 63 ASP B N 1
ATOM 1662 C CA . ASP B 1 67 ? -22.967 15.791 15.362 1.00 16.26 63 ASP B CA 1
ATOM 1663 C C . ASP B 1 67 ? -23.573 14.417 15.620 1.00 15.92 63 ASP B C 1
ATOM 1664 O O . ASP B 1 67 ? -23.898 14.069 16.758 1.00 16.46 63 ASP B O 1
ATOM 1669 N N . LEU B 1 68 ? -23.683 13.632 14.554 1.00 15.74 64 LEU B N 1
ATOM 1670 C CA . LEU B 1 68 ? -24.211 12.277 14.668 1.00 15.18 64 LEU B CA 1
ATOM 1671 C C . LEU B 1 68 ? -23.209 11.393 15.460 1.00 17.23 64 LEU B C 1
ATOM 1672 O O . LEU B 1 68 ? -23.601 10.636 16.348 1.00 18.76 64 LEU B O 1
ATOM 1677 N N . ALA B 1 69 ? -21.912 11.531 15.173 1.00 15.55 65 ALA B N 1
ATOM 1678 C CA . ALA B 1 69 ? -20.921 10.735 15.889 1.00 14.30 65 ALA B CA 1
ATOM 1679 C C . ALA B 1 69 ? -20.928 11.098 17.379 1.00 15.10 65 ALA B C 1
ATOM 1680 O O . ALA B 1 69 ? -20.811 10.211 18.238 1.00 16.65 65 ALA B O 1
ATOM 1682 N N A GLU B 1 70 ? -21.064 12.386 17.685 0.47 16.04 66 GLU B N 1
ATOM 1683 N N B GLU B 1 70 ? -21.114 12.382 17.684 0.53 14.69 66 GLU B N 1
ATOM 1684 C CA A GLU B 1 70 ? -21.056 12.834 19.079 0.47 17.90 66 GLU B CA 1
ATOM 1685 C CA B GLU B 1 70 ? -21.138 12.818 19.082 0.53 15.28 66 GLU B CA 1
ATOM 1686 C C A GLU B 1 70 ? -22.208 12.195 19.849 0.47 19.44 66 GLU B C 1
ATOM 1687 C C B GLU B 1 70 ? -22.346 12.254 19.835 0.53 17.98 66 GLU B C 1
ATOM 1688 O O A GLU B 1 70 ? -22.053 11.742 20.991 0.47 21.17 66 GLU B O 1
ATOM 1689 O O B GLU B 1 70 ? -22.256 11.918 21.017 0.53 18.06 66 GLU B O 1
ATOM 1700 N N A MET B 1 71 ? -23.374 12.168 19.212 0.47 20.35 67 MET B N 1
ATOM 1701 N N B MET B 1 71 ? -23.482 12.144 19.146 0.53 20.37 67 MET B N 1
ATOM 1702 C CA A MET B 1 71 ? -24.566 11.619 19.831 0.47 21.01 67 MET B CA 1
ATOM 1703 C CA B MET B 1 71 ? -24.677 11.587 19.765 0.53 23.50 67 MET B CA 1
ATOM 1704 C C A MET B 1 71 ? -24.341 10.139 20.111 0.47 22.96 67 MET B C 1
ATOM 1705 C C B MET B 1 71 ? -24.460 10.115 20.064 0.53 24.23 67 MET B C 1
ATOM 1706 O O A MET B 1 71 ? -24.563 9.659 21.230 0.47 23.63 67 MET B O 1
ATOM 1707 O O B MET B 1 71 ? -24.784 9.623 21.150 0.53 24.91 67 MET B O 1
ATOM 1716 N N . ILE B 1 72 ? -23.900 9.421 19.082 1.00 24.69 68 ILE B N 1
ATOM 1717 C CA . ILE B 1 72 ? -23.619 8.008 19.209 1.00 24.46 68 ILE B CA 1
ATOM 1718 C C . ILE B 1 72 ? -22.600 7.753 20.322 1.00 24.42 68 ILE B C 1
ATOM 1719 O O . ILE B 1 72 ? -22.799 6.884 21.152 1.00 26.78 68 ILE B O 1
ATOM 1724 N N . VAL B 1 73 ? -21.546 8.555 20.392 1.00 23.67 69 VAL B N 1
ATOM 1725 C CA . VAL B 1 73 ? -20.571 8.399 21.468 1.00 23.93 69 VAL B CA 1
ATOM 1726 C C . VAL B 1 73 ? -21.173 8.670 22.861 1.00 25.35 69 VAL B C 1
ATOM 1727 O O . VAL B 1 73 ? -20.837 8.001 23.834 1.00 27.67 69 VAL B O 1
ATOM 1731 N N . LYS B 1 74 ? -22.085 9.634 22.956 1.00 26.16 70 LYS B N 1
ATOM 1732 C CA . LYS B 1 74 ? -22.693 9.977 24.245 1.00 28.13 70 LYS B CA 1
ATOM 1733 C C . LYS B 1 74 ? -23.515 8.801 24.764 1.00 28.06 70 LYS B C 1
ATOM 1734 O O . LYS B 1 74 ? -23.517 8.503 25.965 1.00 29.73 70 LYS B O 1
ATOM 1740 N N . LYS B 1 75 ? -24.184 8.122 23.834 1.00 26.66 71 LYS B N 1
ATOM 1741 C CA . LYS B 1 75 ? -25.110 7.040 24.165 1.00 26.54 71 LYS B CA 1
ATOM 1742 C C . LYS B 1 75 ? -24.421 5.702 24.360 1.00 27.67 71 LYS B C 1
ATOM 1743 O O . LYS B 1 75 ? -24.883 4.868 25.128 1.00 30.43 71 LYS B O 1
ATOM 1749 N N . GLU B 1 76 ? -23.315 5.495 23.658 1.00 25.90 72 GLU B N 1
ATOM 1750 C CA . GLU B 1 76 ? -22.643 4.201 23.662 1.00 25.20 72 GLU B CA 1
ATOM 1751 C C . GLU B 1 76 ? -21.178 4.512 23.373 1.00 26.49 72 GLU B C 1
ATOM 1752 O O . GLU B 1 76 ? -20.730 4.524 22.209 1.00 25.66 72 GLU B O 1
ATOM 1758 N N A LYS B 1 77 ? -20.445 4.786 24.448 0.40 27.88 73 LYS B N 1
ATOM 1759 N N B LYS B 1 77 ? -20.442 4.784 24.450 0.60 27.30 73 LYS B N 1
ATOM 1760 C CA A LYS B 1 77 ? -19.136 5.425 24.371 0.40 29.78 73 LYS B CA 1
ATOM 1761 C CA B LYS B 1 77 ? -19.129 5.427 24.372 0.60 29.05 73 LYS B CA 1
ATOM 1762 C C A LYS B 1 77 ? -18.108 4.612 23.606 0.40 28.99 73 LYS B C 1
ATOM 1763 C C B LYS B 1 77 ? -18.095 4.612 23.622 0.60 28.45 73 LYS B C 1
ATOM 1764 O O A LYS B 1 77 ? -17.225 5.175 22.953 0.40 29.86 73 LYS B O 1
ATOM 1765 O O B LYS B 1 77 ? -17.190 5.173 22.993 0.60 29.13 73 LYS B O 1
ATOM 1776 N N . ASP B 1 78 ? -18.236 3.292 23.664 1.00 27.30 74 ASP B N 1
ATOM 1777 C CA . ASP B 1 78 ? -17.267 2.417 23.015 1.00 25.14 74 ASP B CA 1
ATOM 1778 C C . ASP B 1 78 ? -17.771 1.748 21.715 1.00 24.51 74 ASP B C 1
ATOM 1779 O O . ASP B 1 78 ? -17.112 0.822 21.219 1.00 24.69 74 ASP B O 1
ATOM 1784 N N . LEU B 1 79 ? -18.906 2.209 21.156 1.00 23.05 75 LEU B N 1
ATOM 1785 C CA . LEU B 1 79 ? -19.396 1.644 19.883 1.00 21.83 75 LEU B CA 1
ATOM 1786 C C . LEU B 1 79 ? -18.450 2.043 18.753 1.00 20.54 75 LEU B C 1
ATOM 1787 O O . LEU B 1 79 ? -18.194 3.222 18.588 1.00 21.93 75 LEU B O 1
ATOM 1792 N N . PRO B 1 80 ? -17.917 1.071 17.987 1.00 17.00 76 PRO B N 1
ATOM 1793 C CA . PRO B 1 80 ? -16.957 1.480 16.959 1.00 16.22 76 PRO B CA 1
ATOM 1794 C C . PRO B 1 80 ? -17.634 2.251 15.838 1.00 14.56 76 PRO B C 1
ATOM 1795 O O . PRO B 1 80 ? -18.717 1.892 15.376 1.00 14.21 76 PRO B O 1
ATOM 1799 N N . PHE B 1 81 ? -16.977 3.300 15.380 1.00 13.01 77 PHE B N 1
ATOM 1800 C CA . PHE B 1 81 ? -17.495 4.074 14.260 1.00 13.03 77 PHE B CA 1
ATOM 1801 C C . PHE B 1 81 ? -16.303 4.530 13.448 1.00 11.87 77 PHE B C 1
ATOM 1802 O O . PHE B 1 81 ? -15.208 4.735 13.971 1.00 13.34 77 PHE B O 1
ATOM 1810 N N . LEU B 1 82 ? -16.507 4.639 12.150 1.00 11.87 78 LEU B N 1
ATOM 1811 C CA . LEU B 1 82 ? -15.480 5.174 11.303 1.00 10.46 78 LEU B CA 1
ATOM 1812 C C . LEU B 1 82 ? -16.032 6.159 10.310 1.00 9.97 78 LEU B C 1
ATOM 1813 O O . LEU B 1 82 ? -17.210 6.060 9.913 1.00 11.41 78 LEU B O 1
ATOM 1818 N N . PHE B 1 83 ? -15.197 7.090 9.881 1.00 8.81 79 PHE B N 1
ATOM 1819 C CA . PHE B 1 83 ? -15.606 8.088 8.899 1.00 8.86 79 PHE B CA 1
ATOM 1820 C C . PHE B 1 83 ? -15.164 7.656 7.515 1.00 8.27 79 PHE B C 1
ATOM 1821 O O . PHE B 1 83 ? -14.028 7.177 7.331 1.00 11.06 79 PHE B O 1
ATOM 1829 N N . LEU B 1 84 ? -16.041 7.837 6.539 1.00 8.21 80 LEU B N 1
ATOM 1830 C CA . LEU B 1 84 ? -15.761 7.555 5.127 1.00 8.33 80 LEU B CA 1
ATOM 1831 C C . LEU B 1 84 ? -16.176 8.833 4.410 1.00 9.86 80 LEU B C 1
ATOM 1832 O O . LEU B 1 84 ? -17.351 9.118 4.274 1.00 10.19 80 LEU B O 1
ATOM 1837 N N . THR B 1 85 ? -15.221 9.664 4.015 1.00 7.69 81 THR B N 1
ATOM 1838 C CA . THR B 1 85 ? -15.590 11.024 3.640 1.00 9.61 81 THR B CA 1
ATOM 1839 C C . THR B 1 85 ? -14.521 11.736 2.818 1.00 7.89 81 THR B C 1
ATOM 1840 O O . THR B 1 85 ? -13.297 11.494 2.986 1.00 8.32 81 THR B O 1
ATOM 1844 N N . ALA B 1 86 ? -14.942 12.638 1.939 1.00 9.59 82 ALA B N 1
ATOM 1845 C CA . ALA B 1 86 ? -14.054 13.568 1.238 1.00 10.99 82 ALA B CA 1
ATOM 1846 C C . ALA B 1 86 ? -13.585 14.687 2.159 1.00 10.74 82 ALA B C 1
ATOM 1847 O O . ALA B 1 86 ? -12.644 15.399 1.814 1.00 13.74 82 ALA B O 1
ATOM 1849 N N . GLN B 1 87 ? -14.239 14.872 3.304 1.00 11.63 83 GLN B N 1
ATOM 1850 C CA . GLN B 1 87 ? -13.827 15.900 4.263 1.00 11.51 83 GLN B CA 1
ATOM 1851 C C . GLN B 1 87 ? -12.776 15.326 5.196 1.00 10.16 83 GLN B C 1
ATOM 1852 O O . GLN B 1 87 ? -13.024 15.073 6.377 1.00 11.71 83 GLN B O 1
ATOM 1858 N N . ALA B 1 88 ? -11.581 15.121 4.636 1.00 9.91 84 ALA B N 1
ATOM 1859 C CA . ALA B 1 88 ? -10.592 14.261 5.274 1.00 10.90 84 ALA B CA 1
ATOM 1860 C C . ALA B 1 88 ? -9.301 14.989 5.609 1.00 11.03 84 ALA B C 1
ATOM 1861 O O . ALA B 1 88 ? -8.237 14.362 5.740 1.00 11.98 84 ALA B O 1
ATOM 1863 N N . GLY B 1 89 ? -9.393 16.288 5.839 1.00 11.24 85 GLY B N 1
ATOM 1864 C CA . GLY B 1 89 ? -8.203 17.063 6.188 1.00 11.33 85 GLY B CA 1
ATOM 1865 C C . GLY B 1 89 ? -7.743 16.877 7.611 1.00 10.52 85 GLY B C 1
ATOM 1866 O O . GLY B 1 89 ? -8.371 16.180 8.435 1.00 11.02 85 GLY B O 1
ATOM 1867 N N . ALA B 1 90 ? -6.612 17.500 7.910 1.00 11.03 86 ALA B N 1
ATOM 1868 C CA . ALA B 1 90 ? -5.929 17.274 9.189 1.00 9.90 86 ALA B CA 1
ATOM 1869 C C . ALA B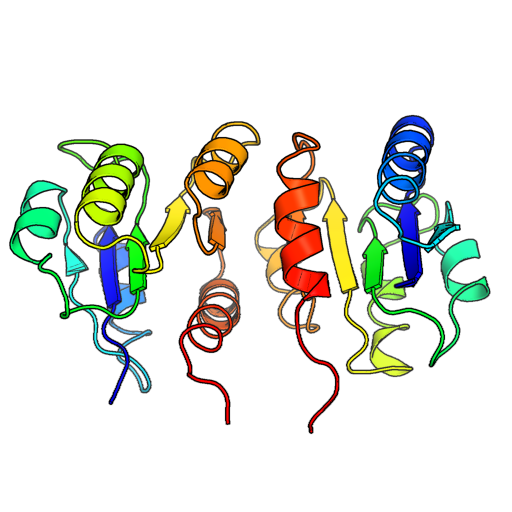 1 90 ? -6.784 17.605 10.393 1.00 11.22 86 ALA B C 1
ATOM 1870 O O . ALA B 1 90 ? -6.783 16.853 11.370 1.00 11.38 86 ALA B O 1
ATOM 1872 N N . GLN B 1 91 ? -7.553 18.703 10.308 1.00 11.02 87 GLN B N 1
ATOM 1873 C CA . GLN B 1 91 ? -8.366 19.117 11.443 1.00 11.76 87 GLN B CA 1
ATOM 1874 C C . GLN B 1 91 ? -9.480 18.091 11.719 1.00 10.80 87 GLN B C 1
ATOM 1875 O O . GLN B 1 91 ? -9.719 17.706 12.854 1.00 11.05 87 GLN B O 1
ATOM 1881 N N . GLU B 1 92 ? -10.122 17.643 10.663 1.00 10.22 88 GLU B N 1
ATOM 1882 C CA . GLU B 1 92 ? -11.241 16.719 10.796 1.00 9.22 88 GLU B CA 1
ATOM 1883 C C . GLU B 1 92 ? -10.755 15.368 11.274 1.00 9.37 88 GLU B C 1
ATOM 1884 O O . GLU B 1 92 ? -11.405 14.747 12.131 1.00 10.27 88 GLU B O 1
ATOM 1890 N N . ARG B 1 93 ? -9.612 14.918 10.764 1.00 8.71 89 ARG B N 1
ATOM 1891 C CA . ARG B 1 93 ? -9.094 13.640 11.240 1.00 9.02 89 ARG B CA 1
ATOM 1892 C C . ARG B 1 93 ? -8.715 13.722 12.711 1.00 9.55 89 ARG B C 1
ATOM 1893 O O . ARG B 1 93 ? -9.014 12.807 13.495 1.00 11.16 89 ARG B O 1
ATOM 1901 N N . LEU B 1 94 ? -8.068 14.821 13.099 1.00 9.13 90 LEU B N 1
ATOM 1902 C CA . LEU B 1 94 ? -7.719 14.974 14.521 1.00 10.81 90 LEU B CA 1
ATOM 1903 C C . LEU B 1 94 ? -8.962 14.928 15.392 1.00 11.16 90 LEU B C 1
ATOM 1904 O O . LEU B 1 94 ? -8.986 14.219 16.378 1.00 12.27 90 LEU B O 1
ATOM 1909 N N A ARG B 1 95 ? -10.005 15.671 15.017 0.34 11.82 91 ARG B N 1
ATOM 1910 N N B ARG B 1 95 ? -10.001 15.660 14.995 0.66 10.45 91 ARG B N 1
ATOM 1911 C CA A ARG B 1 95 ? -11.249 15.665 15.789 0.34 13.09 91 ARG B CA 1
ATOM 1912 C CA B ARG B 1 95 ? -11.242 15.693 15.751 0.66 11.00 91 ARG B CA 1
ATOM 1913 C C A ARG B 1 95 ? -11.854 14.273 15.833 0.34 12.87 91 ARG B C 1
ATOM 1914 C C B ARG B 1 95 ? -11.869 14.307 15.817 0.66 11.74 91 ARG B C 1
ATOM 1915 O O A ARG B 1 95 ? -12.270 13.806 16.890 0.34 13.27 91 ARG B O 1
ATOM 1916 O O B ARG B 1 95 ? -12.303 13.874 16.876 0.66 12.22 91 ARG B O 1
ATOM 1931 N N . GLY B 1 96 ? -11.887 13.598 14.688 1.00 12.35 92 GLY B N 1
ATOM 1932 C CA . GLY B 1 96 ? -12.444 12.268 14.653 1.00 10.28 92 GLY B CA 1
ATOM 1933 C C . GLY B 1 96 ? -11.721 11.251 15.536 1.00 10.44 92 GLY B C 1
ATOM 1934 O O . GLY B 1 96 ? -12.369 10.513 16.294 1.00 12.04 92 GLY B O 1
ATOM 1935 N N . PHE B 1 97 ? -10.379 11.219 15.451 1.00 10.38 93 PHE B N 1
ATOM 1936 C CA . PHE B 1 97 ? -9.605 10.305 16.293 1.00 10.65 93 PHE B CA 1
ATOM 1937 C C . PHE B 1 97 ? -9.675 10.684 17.778 1.00 11.65 93 PHE B C 1
ATOM 1938 O O . PHE B 1 97 ? -9.748 9.804 18.641 1.00 13.64 93 PHE B O 1
ATOM 1946 N N A GLU B 1 98 ? -9.681 11.984 18.082 0.41 13.71 94 GLU B N 1
ATOM 1947 N N B GLU B 1 98 ? -9.684 11.982 18.088 0.59 12.69 94 GLU B N 1
ATOM 1948 C CA A GLU B 1 98 ? -9.861 12.421 19.466 0.41 16.28 94 GLU B CA 1
ATOM 1949 C CA B GLU B 1 98 ? -9.848 12.391 19.482 0.59 14.30 94 GLU B CA 1
ATOM 1950 C C A GLU B 1 98 ? -11.207 11.962 20.042 0.41 15.03 94 GLU B C 1
ATOM 1951 C C B GLU B 1 98 ? -11.217 11.991 20.056 0.59 13.81 94 GLU B C 1
ATOM 1952 O O A GLU B 1 98 ? -11.303 11.628 21.225 0.41 16.24 94 GLU B O 1
ATOM 1953 O O B GLU B 1 98 ? -11.339 11.731 21.256 0.59 14.96 94 GLU B O 1
ATOM 1964 N N . LEU B 1 99 ? -12.231 11.935 19.189 1.00 13.67 95 LEU B N 1
ATOM 1965 C CA . LEU B 1 99 ? -13.567 11.492 19.579 1.00 14.85 95 LEU B CA 1
ATOM 1966 C C . LEU B 1 99 ? -13.629 9.972 19.737 1.00 15.19 95 LEU B C 1
ATOM 1967 O O . LEU B 1 99 ? -14.594 9.445 20.305 1.00 18.66 95 LEU B O 1
ATOM 1972 N N . GLY B 1 100 ? -12.621 9.269 19.211 1.00 15.50 96 GLY B N 1
ATOM 1973 C CA . GLY B 1 100 ? -12.485 7.830 19.365 1.00 14.56 96 GLY B CA 1
ATOM 1974 C C . GLY B 1 100 ? -12.787 7.027 18.113 1.00 13.38 96 GLY B C 1
ATOM 1975 O O . GLY B 1 100 ? -12.965 5.816 18.197 1.00 14.34 96 GLY B O 1
ATOM 1976 N N . ALA B 1 101 ? -12.893 7.687 16.952 1.00 12.68 97 ALA B N 1
ATOM 1977 C CA . ALA B 1 101 ? -13.166 6.959 15.714 1.00 11.04 97 ALA B CA 1
ATOM 1978 C C . ALA B 1 101 ? -12.187 5.831 15.541 1.00 10.17 97 ALA B C 1
ATOM 1979 O O . ALA B 1 101 ? -10.985 5.994 15.810 1.00 11.02 97 ALA B O 1
ATOM 1981 N N . ALA B 1 102 ? -12.718 4.687 15.097 1.00 11.97 98 ALA B N 1
ATOM 1982 C CA . ALA B 1 102 ? -11.911 3.485 14.853 1.00 12.65 98 ALA B CA 1
ATOM 1983 C C . ALA B 1 102 ? -11.087 3.583 13.579 1.00 10.53 98 ALA B C 1
ATOM 1984 O O . ALA B 1 102 ? -10.062 2.905 13.433 1.00 11.26 98 ALA B O 1
ATOM 1986 N N . GLU B 1 103 ? -11.562 4.382 12.631 1.00 10.06 99 GLU B N 1
ATOM 1987 C CA . GLU B 1 103 ? -10.884 4.524 11.354 1.00 10.10 99 GLU B CA 1
ATOM 1988 C C . GLU B 1 103 ? -11.360 5.816 10.687 1.00 9.93 99 GLU B C 1
ATOM 1989 O O . GLU B 1 103 ? -12.353 6.424 11.079 1.00 10.24 99 GLU B O 1
ATOM 1995 N N . PHE B 1 104 ? -10.624 6.224 9.662 1.00 8.39 100 PHE B N 1
ATOM 1996 C CA . PHE B 1 104 ? -10.916 7.454 8.930 1.00 8.62 100 PHE B CA 1
ATOM 1997 C C . PHE B 1 104 ? -10.401 7.197 7.518 1.00 7.24 100 PHE B C 1
ATOM 1998 O O . PHE B 1 104 ? -9.198 7.122 7.287 1.00 9.02 100 PHE B O 1
ATOM 2006 N N . ILE B 1 105 ? -11.321 6.960 6.577 1.00 8.98 101 ILE B N 1
ATOM 2007 C CA . ILE B 1 105 ? -10.968 6.552 5.229 1.00 8.32 101 ILE B CA 1
ATOM 2008 C C . ILE B 1 105 ? -11.462 7.624 4.283 1.00 8.98 101 ILE B C 1
ATOM 2009 O O . ILE B 1 105 ? -12.632 7.977 4.325 1.00 9.78 101 ILE B O 1
ATOM 2014 N N . PRO B 1 106 ? -10.568 8.232 3.497 1.00 9.12 102 PRO B N 1
ATOM 2015 C CA . PRO B 1 106 ? -10.972 9.340 2.626 1.00 9.67 102 PRO B CA 1
ATOM 2016 C C . PRO B 1 106 ? -11.715 8.887 1.360 1.00 9.11 102 PRO B C 1
ATOM 2017 O O . PRO B 1 106 ? -11.557 7.747 0.933 1.00 11.23 102 PRO B O 1
ATOM 2021 N N . LYS B 1 107 ? -12.516 9.794 0.786 1.00 9.49 103 LYS B N 1
ATOM 2022 C CA . LYS B 1 107 ? -13.002 9.653 -0.575 1.00 9.82 103 LYS B CA 1
ATOM 2023 C C . LYS B 1 107 ? -12.161 10.609 -1.430 1.00 9.71 103 LYS B C 1
ATOM 2024 O O . LYS B 1 107 ? -11.917 11.760 -1.041 1.00 11.66 103 LYS B O 1
ATOM 2030 N N . PRO B 1 108 ? -11.768 10.182 -2.622 1.00 9.50 104 PRO B N 1
ATOM 2031 C CA . PRO B 1 108 ? -12.098 8.896 -3.237 1.00 9.77 104 PRO B CA 1
ATOM 2032 C C . PRO B 1 108 ? -11.315 7.719 -2.718 1.00 9.60 104 PRO B C 1
ATOM 2033 O O . PRO B 1 108 ? -10.202 7.864 -2.187 1.00 10.25 104 PRO B O 1
ATOM 2037 N N . PHE B 1 109 ? -11.884 6.535 -2.903 1.00 10.48 105 PHE B N 1
ATOM 2038 C CA . PHE B 1 109 ? -11.209 5.298 -2.508 1.00 9.53 105 PHE B CA 1
ATOM 2039 C C . PHE B 1 109 ? -11.559 4.200 -3.483 1.00 12.11 105 PHE B C 1
ATOM 2040 O O . PHE B 1 109 ? -12.635 4.222 -4.095 1.00 12.99 105 PHE B O 1
ATOM 2048 N N . HIS B 1 110 ? -10.672 3.227 -3.588 1.00 12.23 106 HIS B N 1
ATOM 2049 C CA . HIS B 1 110 ? -10.953 1.974 -4.277 1.00 13.76 106 HIS B CA 1
ATOM 2050 C C . HIS B 1 110 ? -11.624 1.043 -3.285 1.00 13.51 106 HIS B C 1
ATOM 2051 O O . HIS B 1 110 ? -11.225 0.970 -2.125 1.00 12.31 106 HIS B O 1
ATOM 2058 N N . LEU B 1 111 ? -12.650 0.324 -3.735 1.00 13.29 107 LEU B N 1
ATOM 2059 C CA . LEU B 1 111 ? -13.463 -0.500 -2.858 1.00 13.66 107 LEU B CA 1
ATOM 2060 C C . LEU B 1 111 ? -12.601 -1.486 -2.035 1.00 13.30 107 LEU B C 1
ATOM 2061 O O . LEU B 1 111 ? -12.847 -1.699 -0.844 1.00 13.89 107 LEU B O 1
ATOM 2066 N N A LYS B 1 112 ? -11.565 -2.050 -2.651 0.61 13.44 108 LYS B N 1
ATOM 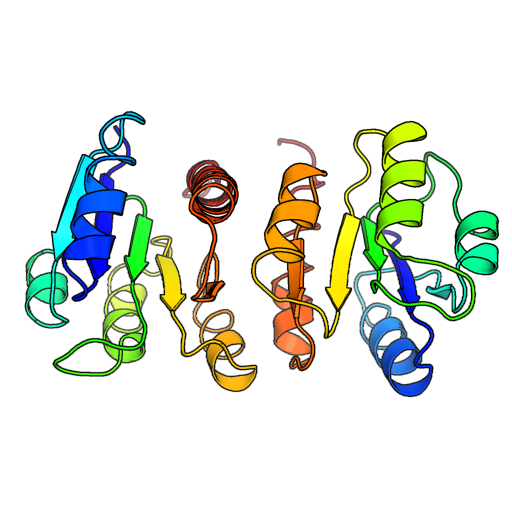2067 N N B LYS B 1 112 ? -11.575 -2.041 -2.673 0.39 14.11 108 LYS B N 1
ATOM 2068 C CA A LYS B 1 112 ? -10.749 -3.039 -1.965 0.61 12.66 108 LYS B CA 1
ATOM 2069 C CA B LYS B 1 112 ? -10.709 -3.015 -2.031 0.39 14.29 108 LYS B CA 1
ATOM 2070 C C A LYS B 1 112 ? -10.029 -2.433 -0.764 0.61 12.87 108 LYS B C 1
ATOM 2071 C C B LYS B 1 112 ? -10.039 -2.432 -0.787 0.39 13.70 108 LYS B C 1
ATOM 2072 O O A LYS B 1 112 ? -9.851 -3.092 0.249 0.61 13.59 108 LYS B O 1
ATOM 2073 O O B LYS B 1 112 ? -9.899 -3.113 0.221 0.39 14.30 108 LYS B O 1
ATOM 2084 N N . GLU B 1 113 ? -9.648 -1.163 -0.843 1.00 12.51 109 GLU B N 1
ATOM 2085 C CA . GLU B 1 113 ? -9.061 -0.512 0.330 1.00 13.28 109 GLU B CA 1
ATOM 2086 C C . GLU B 1 113 ? -10.047 -0.440 1.501 1.00 12.11 109 GLU B C 1
ATOM 2087 O O . GLU B 1 113 ? -9.697 -0.744 2.658 1.00 11.52 109 GLU B O 1
ATOM 2093 N N . PHE B 1 114 ? -11.263 0.021 1.194 1.00 11.39 110 PHE B N 1
ATOM 2094 C CA . PHE B 1 114 ? -12.311 0.108 2.195 1.00 11.69 110 PHE B CA 1
ATOM 2095 C C . PHE B 1 114 ? -12.533 -1.270 2.862 1.00 11.99 110 PHE B C 1
ATOM 2096 O O . PHE B 1 114 ? -12.674 -1.360 4.084 1.00 11.69 110 PHE B O 1
ATOM 2104 N N . LEU B 1 115 ? -12.587 -2.335 2.066 1.00 12.71 111 LEU B N 1
ATOM 2105 C CA . LEU B 1 115 ? -12.832 -3.658 2.638 1.00 11.62 111 LEU B CA 1
ATOM 2106 C C . LEU B 1 115 ? -11.710 -4.142 3.534 1.00 11.69 111 LEU B C 1
ATOM 2107 O O . LEU B 1 115 ? -11.967 -4.691 4.610 1.00 13.99 111 LEU B O 1
ATOM 2112 N N . ILE B 1 116 ? -10.471 -3.899 3.112 1.00 12.53 112 ILE B N 1
ATOM 2113 C CA . ILE B 1 116 ? -9.340 -4.287 3.923 1.00 13.13 112 ILE B CA 1
ATOM 2114 C C . ILE B 1 116 ? -9.419 -3.562 5.281 1.00 12.28 112 ILE B C 1
ATOM 2115 O O . ILE B 1 116 ? -9.279 -4.165 6.362 1.00 13.29 112 ILE B O 1
ATOM 2120 N N . ARG B 1 117 ? -9.637 -2.249 5.233 1.00 10.96 113 ARG B N 1
ATOM 2121 C CA . ARG B 1 117 ? -9.650 -1.476 6.460 1.00 10.30 113 ARG B CA 1
ATOM 2122 C C . ARG B 1 117 ? -10.844 -1.799 7.364 1.00 10.46 113 ARG B C 1
ATOM 2123 O O . ARG B 1 117 ? -10.675 -1.876 8.585 1.00 10.91 113 ARG B O 1
ATOM 2131 N N . LEU B 1 118 ? -12.041 -1.965 6.781 1.00 9.98 114 LEU B N 1
ATOM 2132 C CA . LEU B 1 118 ? -13.263 -2.335 7.541 1.00 11.11 114 LEU B CA 1
ATOM 2133 C C . LEU B 1 118 ? -13.088 -3.694 8.211 1.00 11.42 114 LEU B C 1
ATOM 2134 O O . LEU B 1 118 ? -13.419 -3.853 9.395 1.00 13.05 114 LEU B O 1
ATOM 2139 N N . GLU B 1 119 ? -12.521 -4.670 7.484 1.00 12.12 115 GLU B N 1
ATOM 2140 C CA . GLU B 1 119 ? -12.357 -6.001 8.084 1.00 14.70 115 GLU B CA 1
ATOM 2141 C C . GLU B 1 119 ? -11.466 -5.936 9.317 1.00 13.33 115 GLU B C 1
ATOM 2142 O O . GLU B 1 119 ? -11.731 -6.596 10.335 1.00 13.83 115 GLU B O 1
ATOM 2148 N N . ARG B 1 120 ? -10.436 -5.078 9.257 1.00 12.81 116 ARG B N 1
ATOM 2149 C CA . ARG B 1 120 ? -9.587 -4.913 10.414 1.00 11.92 116 ARG B CA 1
ATOM 2150 C C . ARG B 1 120 ? -10.340 -4.349 11.635 1.00 13.19 116 ARG B C 1
ATOM 2151 O O . ARG B 1 120 ? -10.120 -4.790 12.768 1.00 14.42 116 ARG B O 1
ATOM 2159 N N . VAL B 1 121 ? -11.211 -3.369 11.410 1.00 12.48 117 VAL B N 1
ATOM 2160 C CA . VAL B 1 121 ? -11.941 -2.759 12.503 1.00 12.28 117 VAL B CA 1
ATOM 2161 C C . VAL B 1 121 ? -12.860 -3.807 13.127 1.00 13.35 117 VAL B C 1
ATOM 2162 O O . VAL B 1 121 ? -12.958 -3.911 14.352 1.00 14.91 117 VAL B O 1
ATOM 2166 N N . ILE B 1 122 ? -13.534 -4.584 12.281 1.00 13.52 118 ILE B N 1
ATOM 2167 C CA . ILE B 1 122 ? -14.511 -5.556 12.767 1.00 14.78 118 ILE B CA 1
ATOM 2168 C C . ILE B 1 122 ? -13.840 -6.607 13.647 1.00 15.01 118 ILE B C 1
ATOM 2169 O O . ILE B 1 122 ? -14.426 -7.080 14.622 1.00 15.82 118 ILE B O 1
ATOM 2174 N N . SER B 1 123 ? -12.581 -6.922 13.342 1.00 14.77 119 SER B N 1
ATOM 2175 C CA . SER B 1 123 ? -11.825 -7.900 14.125 1.00 15.55 119 SER B CA 1
ATOM 2176 C C . SER B 1 123 ? -11.507 -7.504 15.558 1.00 15.11 119 SER B C 1
ATOM 2177 O O . SER B 1 123 ? -11.224 -8.390 16.405 1.00 17.65 119 SER B O 1
ATOM 2180 N N . LEU B 1 124 ? -11.514 -6.201 15.836 1.00 13.81 120 LEU B N 1
ATOM 2181 C CA . LEU B 1 124 ? -11.154 -5.756 17.190 1.00 15.37 120 LEU B CA 1
ATOM 2182 C C . LEU B 1 124 ? -12.176 -6.247 18.220 1.00 16.57 120 LEU B C 1
ATOM 2183 O O . LEU B 1 124 ? -13.376 -6.266 17.965 1.00 18.02 120 LEU B O 1
ATOM 2188 N N . THR B 1 125 ? -11.663 -6.609 19.388 1.00 17.27 121 THR B N 1
ATOM 2189 C CA . THR B 1 125 ? -12.438 -7.131 20.483 1.00 19.77 121 THR B CA 1
ATOM 2190 C C . THR B 1 125 ? -13.134 -6.028 21.233 1.00 20.34 121 THR B C 1
ATOM 2191 O O . THR B 1 125 ? -12.540 -4.984 21.553 1.00 21.11 121 THR B O 1
ATOM 2195 N N . ARG B 1 126 ? -14.398 -6.293 21.525 1.00 22.92 122 ARG B N 1
ATOM 2196 C CA . ARG B 1 126 ? -15.219 -5.411 22.320 1.00 23.24 122 ARG B CA 1
ATOM 2197 C C . ARG B 1 126 ? -16.152 -6.273 23.172 1.00 21.84 122 ARG B C 1
ATOM 2198 O O . ARG B 1 126 ? -16.663 -7.277 22.685 1.00 23.26 122 ARG B O 1
ATOM 2206 N N . PRO B 1 127 ? -16.324 -5.931 24.459 1.00 20.58 123 PRO B N 1
ATOM 2207 C CA . PRO B 1 127 ? -15.567 -4.960 25.265 1.00 19.88 123 PRO B CA 1
ATOM 2208 C C . PRO B 1 127 ? -14.348 -5.589 26.022 1.00 18.46 123 PRO B C 1
ATOM 2209 O O . PRO B 1 127 ? -13.528 -6.201 25.363 1.00 18.66 123 PRO B O 1
ATOM 2213 N N . HIS B 1 128 ? -14.218 -5.470 27.346 1.00 17.24 124 HIS B N 1
ATOM 2214 C CA . HIS B 1 128 ? -13.017 -5.981 28.021 1.00 17.04 124 HIS B CA 1
ATOM 2215 C C . HIS B 1 128 ? -13.259 -7.314 28.673 1.00 14.88 124 HIS B C 1
ATOM 2216 O O . HIS B 1 128 ? -14.034 -7.393 29.655 1.00 16.32 124 HIS B O 1
ATOM 2223 N N . TYR B 1 129 ? -12.596 -8.347 28.146 1.00 15.26 125 TYR B N 1
ATOM 2224 C CA . TYR B 1 129 ? -12.741 -9.713 28.661 1.00 17.06 125 TYR B CA 1
ATOM 2225 C C . TYR B 1 129 ? -11.712 -10.035 29.713 1.00 19.10 125 TYR B C 1
ATOM 2226 O O . TYR B 1 129 ? -11.747 -11.134 30.253 1.00 20.52 125 TYR B O 1
#

Radius of gyration: 18.8 Å; Cα contacts (8 Å, |Δi|>4): 441; chains: 2; bounding box: 56×32×35 Å

Secondary structure (DSSP, 8-state):
-PPEEEEE---HHHHHHHHHHHHTTT-EEEEESSHHHHHHH--TTS-SEEEE-SEETTEEHHHHHHHHHHH-TT--EEEEES--SHHHHHHHHHTT-SEEEESS--HHHHHHHHHHHHHHHSPP-/--EEEEE---HHHHHHHHHHHTTTT-EEEEE-SHHHHHHH--TTS-SEEEE-SEETTEEHHHHHHHHHHHSTT--EEEEES--SHHHHHHHH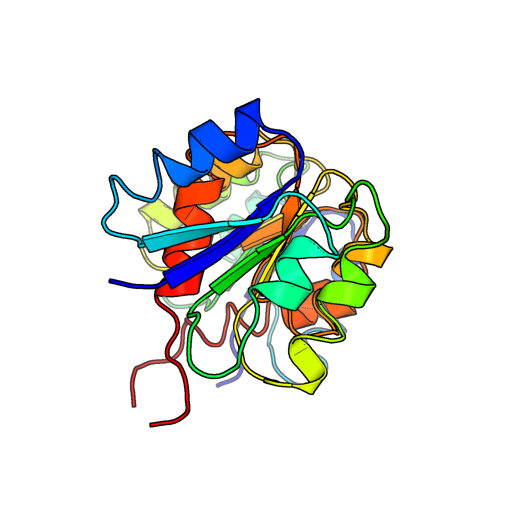HHT-SEEEESS--HHHHHHHHHHHHHS--S--

Nearest PDB structures (foldseek):
  4q7e-assembly1_B  TM=1.008E+00  e=1.163E-23  Leptospira biflexa serovar Patoc strain 'Patoc 1 (Ames)'
  1zy2-assembly1_A  TM=9.443E-01  e=4.688E-09  Aquifex aeolicus
  7pva-assembly1_B  TM=9.068E-01  e=6.953E-09  Porphyromonas gingivalis W83
  8tef-assembly2_C  TM=9.097E-01  e=2.268E-08  Flavobacterium johnsoniae UW101
  8tef-assembly1_B  TM=9.111E-01  e=2.586E-08  Flavobacterium johnsoniae UW101

Solvent-accessible surface area: 12250 Å² total; per-residue (Å²): 146,100,13,79,0,0,1,0,2,55,71,90,52,40,0,104,69,0,65,128,84,2,34,118,76,50,20,106,3,60,21,0,56,47,17,65,64,0,80,112,44,10,132,66,145,25,15,59,0,0,0,0,16,2,151,13,98,72,38,51,0,9,87,2,0,76,41,0,41,185,118,34,170,125,10,35,6,0,0,2,1,72,46,19,38,19,118,52,11,23,108,0,6,106,47,41,0,29,20,2,0,28,39,108,31,83,52,136,0,0,26,46,2,0,112,84,7,8,71,125,54,120,92,188,248,181,44,85,0,0,0,1,3,54,74,108,52,38,0,116,67,0,66,50,61,0,87,132,51,52,12,21,10,36,35,0,57,42,16,71,63,0,81,125,50,12,101,74,145,30,4,65,0,0,0,0,8,7,126,14,88,73,38,78,0,17,95,0,0,68,36,0,13,170,116,21,152,82,4,31,4,0,0,1,0,48,61,22,36,20,136,36,11,35,83,0,5,108,33,39,0,23,19,3,0,29,42,110,33,69,61,112,0,0,16,31,1,0,68,91,8,44,91,98,106,84,77,183,235